Protein AF-A0A6P0X076-F1 (afdb_monomer_lite)

Structure (mmCIF, N/CA/C/O backbone):
data_AF-A0A6P0X076-F1
#
_entry.id   AF-A0A6P0X076-F1
#
loop_
_atom_site.group_PDB
_atom_site.id
_atom_site.type_symbol
_atom_site.label_atom_id
_atom_site.label_alt_id
_atom_site.label_comp_id
_atom_site.label_asym_id
_atom_site.label_entity_id
_atom_site.label_seq_id
_atom_site.pdbx_PDB_ins_code
_atom_site.Cartn_x
_atom_site.Cartn_y
_atom_site.Cartn_z
_atom_site.occupancy
_atom_site.B_iso_or_equiv
_atom_site.auth_seq_id
_atom_site.auth_comp_id
_atom_site.auth_asym_id
_atom_site.auth_atom_id
_atom_site.pdbx_PDB_model_num
ATOM 1 N N . MET A 1 1 ? -80.919 -18.214 113.458 1.00 46.34 1 MET A N 1
ATOM 2 C CA . MET A 1 1 ? -79.638 -17.480 113.554 1.00 46.34 1 MET A CA 1
ATOM 3 C C . MET A 1 1 ? -78.701 -17.933 112.426 1.00 46.34 1 MET A C 1
ATOM 5 O O . MET A 1 1 ? -77.597 -18.387 112.675 1.00 46.34 1 MET A O 1
ATOM 9 N N . THR A 1 2 ? -79.180 -17.900 111.176 1.00 52.03 2 THR A N 1
ATOM 10 C CA . THR A 1 2 ? -78.481 -18.479 110.005 1.00 52.03 2 THR A CA 1
ATOM 11 C C . THR A 1 2 ? -78.554 -17.592 108.755 1.00 52.03 2 THR A C 1
ATOM 13 O O . THR A 1 2 ? -77.806 -17.833 107.816 1.00 52.03 2 THR A O 1
ATOM 16 N N . SER A 1 3 ? -79.399 -16.551 108.728 1.00 52.75 3 SER A N 1
ATOM 17 C CA . SER A 1 3 ? -79.534 -15.654 107.569 1.00 52.75 3 SER A CA 1
ATOM 18 C C . SER A 1 3 ? -78.459 -14.564 107.501 1.00 52.75 3 SER A C 1
ATOM 20 O O . SER A 1 3 ? -78.044 -14.202 106.406 1.00 52.75 3 SER A O 1
ATOM 22 N N . GLU A 1 4 ? -77.968 -14.067 108.640 1.00 52.78 4 GLU A N 1
ATOM 23 C CA . GLU A 1 4 ? -76.976 -12.976 108.671 1.00 52.78 4 GLU A CA 1
ATOM 24 C C . GLU A 1 4 ? -75.586 -13.434 108.195 1.00 52.78 4 GLU A C 1
ATOM 26 O O . GLU A 1 4 ? -74.947 -12.748 107.404 1.00 52.78 4 GLU A O 1
ATOM 31 N N . LEU A 1 5 ? -75.175 -14.659 108.547 1.00 50.62 5 LEU A N 1
ATOM 32 C CA . LEU A 1 5 ? -73.899 -15.246 108.109 1.00 50.62 5 LEU A CA 1
ATOM 33 C C . LEU A 1 5 ? -73.833 -15.523 106.596 1.00 50.62 5 LEU A C 1
ATOM 35 O O . LEU A 1 5 ? -72.758 -15.445 106.007 1.00 50.62 5 LEU A O 1
ATOM 39 N N . LEU A 1 6 ? -74.965 -15.829 105.953 1.00 51.56 6 LEU A N 1
ATOM 40 C CA . LEU A 1 6 ? -75.037 -16.018 104.496 1.00 51.56 6 LEU A CA 1
ATOM 41 C C . LEU A 1 6 ? -75.034 -14.679 103.745 1.00 51.56 6 LEU A C 1
ATOM 43 O O . LEU A 1 6 ? -74.433 -14.582 102.674 1.00 51.56 6 LEU A O 1
ATOM 47 N N . SER A 1 7 ? -75.657 -13.647 104.322 1.00 57.66 7 SER A N 1
ATOM 48 C CA . SER A 1 7 ? -75.659 -12.290 103.769 1.00 57.66 7 SER A CA 1
ATOM 49 C C . SER A 1 7 ? -74.247 -11.696 103.743 1.00 57.66 7 SER A C 1
ATOM 51 O O . SER A 1 7 ? -73.810 -11.226 102.692 1.00 57.66 7 SER A O 1
ATOM 53 N N . ASP A 1 8 ? -73.485 -11.812 104.833 1.00 55.66 8 ASP A N 1
ATOM 54 C CA . ASP A 1 8 ? -72.121 -11.265 104.913 1.00 55.66 8 ASP A CA 1
ATOM 55 C C . ASP A 1 8 ? -71.114 -12.009 104.024 1.00 55.66 8 ASP A C 1
ATOM 57 O O . ASP A 1 8 ? -70.243 -11.389 103.405 1.00 55.66 8 ASP A O 1
ATOM 61 N N . LEU A 1 9 ? -71.263 -13.331 103.873 1.00 57.38 9 LEU A N 1
ATOM 62 C CA . LEU A 1 9 ? -70.433 -14.105 102.946 1.00 57.38 9 LEU A CA 1
ATOM 63 C C . LEU A 1 9 ? -70.729 -13.733 101.482 1.00 57.38 9 LEU A C 1
ATOM 65 O O . LEU A 1 9 ? -69.810 -13.639 100.662 1.00 57.38 9 LEU A O 1
ATOM 69 N N . SER A 1 10 ? -72.003 -13.487 101.155 1.00 60.38 10 SER A N 1
ATOM 70 C CA . SER A 1 10 ? -72.429 -13.077 99.812 1.00 60.38 10 SER A CA 1
ATOM 71 C C . SER A 1 10 ? -71.967 -11.660 99.457 1.00 60.38 10 SER A C 1
ATOM 73 O O . SER A 1 10 ? -71.537 -11.428 98.331 1.00 60.38 10 SER A O 1
ATOM 75 N N . LEU A 1 11 ? -71.958 -10.730 100.421 1.00 62.88 11 LEU A N 1
ATOM 76 C CA . LEU A 1 11 ? -71.509 -9.352 100.208 1.00 62.88 11 LEU A CA 1
ATOM 77 C C . LEU A 1 11 ? -69.981 -9.273 100.040 1.00 62.88 11 LEU A C 1
ATOM 79 O O . LEU A 1 11 ? -69.480 -8.559 99.170 1.00 62.88 11 LEU A O 1
ATOM 83 N N . SER A 1 12 ? -69.241 -10.058 100.830 1.00 68.44 12 SER A N 1
ATOM 84 C CA . SER A 1 12 ? -67.776 -10.149 100.764 1.00 68.44 12 SER A CA 1
ATOM 85 C C . SER A 1 12 ? -67.289 -10.780 99.453 1.00 68.44 12 SER A C 1
ATOM 87 O O . SER A 1 12 ? -66.373 -10.268 98.804 1.00 68.44 12 SER A O 1
ATOM 89 N N . THR A 1 13 ? -67.955 -11.844 98.993 1.00 73.00 13 THR A N 1
ATOM 90 C CA . THR A 1 13 ? -67.649 -12.468 97.695 1.00 73.00 13 THR A CA 1
ATOM 91 C C . THR A 1 13 ? -68.017 -11.566 96.517 1.00 73.00 13 THR A C 1
ATOM 93 O O . THR A 1 13 ? -67.237 -11.482 95.569 1.00 73.00 13 THR A O 1
ATOM 96 N N . LEU A 1 14 ? -69.127 -10.819 96.590 1.00 74.81 14 LEU A N 1
ATOM 97 C CA . LEU A 1 14 ? -69.477 -9.830 95.564 1.00 74.81 14 LEU A CA 1
ATOM 98 C C . LEU A 1 14 ? -68.431 -8.713 95.468 1.00 74.81 14 LEU A C 1
ATOM 100 O O . LEU A 1 14 ? -68.031 -8.340 94.366 1.00 74.81 14 LEU A O 1
ATOM 104 N N . GLY A 1 15 ? -67.961 -8.205 96.613 1.00 74.12 15 GLY A N 1
ATOM 105 C CA . GLY A 1 15 ? -66.922 -7.177 96.671 1.00 74.12 15 GLY A CA 1
ATOM 106 C C . GLY A 1 15 ? -65.603 -7.650 96.060 1.00 74.12 15 GLY A C 1
ATOM 107 O O . GLY A 1 15 ? -64.980 -6.926 95.285 1.00 74.12 15 GLY A O 1
ATOM 108 N N . LEU A 1 16 ? -65.209 -8.895 96.334 1.00 80.06 16 LEU A N 1
ATOM 109 C CA . LEU A 1 16 ? -63.978 -9.479 95.802 1.00 80.06 16 LEU A CA 1
ATOM 110 C C . LEU A 1 16 ? -64.066 -9.737 94.287 1.00 80.06 16 LEU A C 1
ATOM 112 O O . LEU A 1 16 ? -63.114 -9.449 93.562 1.00 80.06 16 LEU A O 1
ATOM 116 N N . VAL A 1 17 ? -65.224 -10.181 93.785 1.00 81.56 17 VAL A N 1
ATOM 117 C CA . VAL A 1 17 ? -65.484 -10.306 92.338 1.00 81.56 17 VAL A CA 1
ATOM 118 C C . VAL A 1 17 ? -65.435 -8.941 91.651 1.00 81.56 17 VAL A C 1
ATOM 120 O O . VAL A 1 17 ? -64.842 -8.826 90.581 1.00 81.56 17 VAL A O 1
ATOM 123 N N . LEU A 1 18 ? -65.984 -7.895 92.272 1.00 81.81 18 LEU A N 1
ATOM 124 C CA . LEU A 1 18 ? -65.930 -6.525 91.753 1.00 81.81 18 LEU A CA 1
ATOM 125 C C . LEU A 1 18 ? -64.496 -5.996 91.671 1.00 81.81 18 LEU A C 1
ATOM 127 O O . LEU A 1 18 ? -64.117 -5.417 90.656 1.00 81.81 18 LEU A O 1
ATOM 131 N N . ILE A 1 19 ? -63.677 -6.244 92.695 1.00 80.19 19 ILE A N 1
ATOM 132 C CA . ILE A 1 19 ? -62.261 -5.857 92.693 1.00 80.19 19 ILE A CA 1
ATOM 133 C C . ILE A 1 19 ? -61.508 -6.592 91.580 1.00 80.19 19 ILE A C 1
ATOM 135 O O . ILE A 1 19 ? -60.794 -5.954 90.807 1.00 80.19 19 ILE A O 1
ATOM 139 N N . ILE A 1 20 ? -61.707 -7.907 91.438 1.00 80.31 20 ILE A N 1
ATOM 140 C CA . ILE A 1 20 ? -61.096 -8.688 90.351 1.00 80.31 20 ILE A CA 1
ATOM 141 C C . ILE A 1 20 ? -61.552 -8.156 88.990 1.00 80.31 20 ILE A C 1
ATOM 143 O O . ILE A 1 20 ? -60.724 -7.987 88.099 1.00 80.31 20 ILE A O 1
ATOM 147 N N . PHE A 1 21 ? -62.836 -7.837 88.830 1.00 79.81 21 PHE A N 1
ATOM 148 C CA . PHE A 1 21 ? -63.383 -7.325 87.577 1.00 79.81 21 PHE A CA 1
ATOM 149 C C . PHE A 1 21 ? -62.806 -5.954 87.209 1.00 79.81 21 PHE A C 1
ATOM 151 O O . PHE A 1 21 ? -62.454 -5.725 86.052 1.00 79.81 21 PHE A O 1
ATOM 158 N N . VAL A 1 22 ? -62.646 -5.054 88.181 1.00 78.56 22 VAL A N 1
ATOM 159 C CA . VAL A 1 22 ? -62.039 -3.731 87.972 1.00 78.56 22 VAL A CA 1
ATOM 160 C C . VAL A 1 22 ? -60.555 -3.859 87.637 1.00 78.56 22 VAL A C 1
ATOM 162 O O . VAL A 1 22 ? -60.103 -3.254 86.667 1.00 78.56 22 VAL A O 1
ATOM 165 N N . VAL A 1 23 ? -59.803 -4.688 88.365 1.00 74.38 23 VAL A N 1
ATOM 166 C CA . VAL A 1 23 ? -58.381 -4.941 88.078 1.00 74.38 23 VAL A CA 1
ATOM 167 C C . VAL A 1 23 ? -58.214 -5.561 86.690 1.00 74.38 23 VAL A C 1
ATOM 169 O O . VAL A 1 23 ? -57.388 -5.096 85.907 1.00 74.38 23 VAL A O 1
ATOM 172 N N . TYR A 1 24 ? -59.044 -6.544 86.336 1.00 71.56 24 TYR A N 1
ATOM 173 C CA . TYR A 1 24 ? -59.028 -7.167 85.014 1.00 71.56 24 TYR A CA 1
ATOM 174 C C . TYR A 1 24 ? -59.385 -6.164 83.910 1.00 71.56 24 TYR A C 1
ATOM 176 O O . TYR A 1 24 ? -58.720 -6.126 82.879 1.00 71.56 24 TYR A O 1
ATOM 184 N N . SER A 1 25 ? -60.368 -5.290 84.145 1.00 67.75 25 SER A N 1
ATOM 185 C CA . SER A 1 25 ? -60.767 -4.238 83.202 1.00 67.75 25 SER A CA 1
ATOM 186 C C . SER A 1 25 ? -59.664 -3.199 83.000 1.00 67.75 25 SER A C 1
ATOM 188 O O . SER A 1 25 ? -59.398 -2.806 81.868 1.00 67.75 25 SER A O 1
ATOM 190 N N . ILE A 1 26 ? -58.972 -2.787 84.067 1.00 66.69 26 ILE A N 1
ATOM 191 C CA . ILE A 1 26 ? -57.844 -1.849 83.982 1.00 66.69 26 ILE A CA 1
ATOM 192 C C . ILE A 1 26 ? -56.675 -2.486 83.226 1.00 66.69 26 ILE A C 1
ATOM 194 O O . ILE A 1 26 ? -56.112 -1.845 82.341 1.00 66.69 26 ILE A O 1
ATOM 198 N N . ILE A 1 27 ? -56.330 -3.747 83.507 1.00 64.56 27 ILE A N 1
ATOM 199 C CA . ILE A 1 27 ? -55.251 -4.470 82.810 1.00 64.56 27 ILE A CA 1
ATOM 200 C C . ILE A 1 27 ? -55.597 -4.677 81.328 1.00 64.56 27 ILE A C 1
ATOM 202 O O . ILE A 1 27 ? -54.756 -4.477 80.455 1.00 64.56 27 ILE A O 1
ATOM 206 N N . PHE A 1 28 ? -56.845 -5.026 81.015 1.00 63.28 28 PHE A N 1
ATOM 207 C CA . PHE A 1 28 ? -57.278 -5.242 79.635 1.00 63.28 28 PHE A CA 1
ATOM 208 C C . PHE A 1 28 ? -57.333 -3.936 78.829 1.00 63.28 28 PHE A C 1
ATOM 210 O O . PHE A 1 28 ? -57.031 -3.940 77.640 1.00 63.28 28 PHE A O 1
ATOM 217 N N . ASN A 1 29 ? -57.663 -2.816 79.479 1.00 60.66 29 ASN A N 1
ATOM 218 C CA . ASN A 1 29 ? -57.737 -1.497 78.847 1.00 60.66 29 ASN A CA 1
ATOM 219 C C . ASN A 1 29 ? -56.373 -0.775 78.779 1.00 60.66 29 ASN A C 1
ATOM 221 O O . ASN A 1 29 ? -56.196 0.131 77.969 1.00 60.66 29 ASN A O 1
ATOM 225 N N . SER A 1 30 ? -55.405 -1.165 79.617 1.00 57.34 30 SER A N 1
ATOM 226 C CA . SER A 1 30 ? -54.026 -0.642 79.596 1.00 57.34 30 SER A CA 1
ATOM 227 C C . SER A 1 30 ? -53.077 -1.456 78.715 1.00 57.34 30 SER A C 1
ATOM 229 O O . SER A 1 30 ? -52.023 -0.952 78.324 1.00 57.34 30 SER A O 1
ATOM 231 N N . ASN A 1 31 ? -53.451 -2.683 78.342 1.00 57.06 31 ASN A N 1
ATOM 232 C CA . ASN A 1 31 ? -52.728 -3.444 77.335 1.00 57.06 31 ASN A CA 1
ATOM 233 C C . ASN A 1 31 ? -52.882 -2.772 75.970 1.00 57.06 31 ASN A C 1
ATOM 235 O O . ASN A 1 31 ? -53.992 -2.566 75.478 1.00 57.06 31 ASN A O 1
ATOM 239 N N . VAL A 1 32 ? -51.743 -2.446 75.355 1.00 58.41 32 VAL A N 1
ATOM 240 C CA . VAL A 1 32 ? -51.640 -1.977 73.969 1.00 58.41 32 VAL A CA 1
ATOM 241 C C . VAL A 1 32 ? -52.622 -2.782 73.114 1.00 58.41 32 VAL A C 1
ATOM 243 O O . VAL A 1 32 ? -52.552 -4.014 73.138 1.00 58.41 32 VAL A O 1
ATOM 246 N N . PRO A 1 33 ? -53.561 -2.140 72.392 1.00 63.94 33 PRO A N 1
ATOM 247 C CA . PRO A 1 33 ? -54.597 -2.872 71.685 1.00 63.94 33 PRO A CA 1
ATOM 248 C C . PRO A 1 33 ? -53.914 -3.844 70.729 1.00 63.94 33 PRO A C 1
ATOM 250 O O . PRO A 1 33 ? -53.172 -3.415 69.848 1.00 63.94 33 PRO A O 1
ATOM 253 N N . TYR A 1 34 ? -54.155 -5.146 70.904 1.00 62.44 34 TYR A N 1
ATOM 254 C CA . TYR A 1 34 ? -53.544 -6.218 70.106 1.00 62.44 34 TYR A CA 1
ATOM 255 C C . TYR A 1 34 ? -53.617 -5.948 68.592 1.00 62.44 34 TYR A C 1
ATOM 257 O O . TYR A 1 34 ? -52.717 -6.335 67.852 1.00 62.44 34 TYR A O 1
ATOM 265 N N . ARG A 1 35 ? -54.641 -5.209 68.138 1.00 65.00 35 ARG A N 1
ATOM 266 C CA . ARG A 1 35 ? -54.754 -4.691 66.765 1.00 65.00 35 ARG A CA 1
ATOM 267 C C . ARG A 1 35 ? -53.571 -3.826 66.325 1.00 65.00 35 ARG A C 1
ATOM 269 O O . ARG A 1 35 ? -53.036 -4.082 65.258 1.00 65.00 35 ARG A O 1
ATOM 276 N N . LYS A 1 36 ? -53.117 -2.867 67.139 1.00 71.94 36 LYS A N 1
ATOM 277 C CA . LYS A 1 36 ? -51.963 -2.013 66.802 1.00 71.94 36 LYS A CA 1
ATOM 278 C C . LYS A 1 36 ? -50.655 -2.800 66.750 1.00 71.94 36 LYS A C 1
ATOM 280 O O . LYS A 1 36 ? -49.795 -2.493 65.937 1.00 71.94 36 LYS A O 1
ATOM 285 N N . VAL A 1 37 ? -50.506 -3.823 67.596 1.00 73.50 37 VAL A N 1
ATOM 286 C CA . VAL A 1 37 ? -49.330 -4.712 67.571 1.00 73.50 37 VAL A CA 1
ATOM 287 C C . VAL A 1 37 ? -49.339 -5.587 66.314 1.00 73.50 37 VAL A C 1
ATOM 289 O O . VAL A 1 37 ? -48.301 -5.757 65.679 1.00 73.50 37 VAL A O 1
ATOM 292 N N . ALA A 1 38 ? -50.507 -6.105 65.925 1.00 74.12 38 ALA A N 1
ATOM 293 C CA . ALA A 1 38 ? -50.671 -6.869 64.691 1.00 74.12 38 ALA A CA 1
ATOM 294 C C . ALA A 1 38 ? -50.435 -6.008 63.436 1.00 74.12 38 ALA A C 1
ATOM 296 O O . ALA A 1 38 ? -49.737 -6.451 62.530 1.00 74.12 38 ALA A O 1
ATOM 297 N N . GLU A 1 39 ? -50.946 -4.772 63.405 1.00 77.44 39 GLU A N 1
ATOM 298 C CA . GLU A 1 39 ? -50.705 -3.808 62.320 1.00 77.44 39 GLU A CA 1
ATOM 299 C C . GLU A 1 39 ? -49.218 -3.448 62.191 1.00 77.44 39 GLU A C 1
ATOM 301 O O . GLU A 1 39 ? -48.680 -3.495 61.087 1.00 77.44 39 GLU A O 1
ATOM 306 N N . LEU A 1 40 ? -48.524 -3.181 63.308 1.00 78.00 40 LEU A N 1
ATOM 307 C CA . LEU A 1 40 ? -47.077 -2.933 63.290 1.00 78.00 40 LEU A CA 1
ATOM 308 C C . LEU A 1 40 ? -46.293 -4.139 62.763 1.00 78.00 40 LEU A C 1
ATOM 310 O O . LEU A 1 40 ? -45.326 -3.968 62.025 1.00 78.00 40 LEU A O 1
ATOM 314 N N . LYS A 1 41 ? -46.688 -5.359 63.142 1.00 79.69 41 LYS A N 1
ATOM 315 C CA . LYS A 1 41 ? -46.024 -6.578 62.672 1.00 79.69 41 LYS A CA 1
ATOM 316 C C . LYS A 1 41 ? -46.180 -6.749 61.157 1.00 79.69 41 LYS A C 1
ATOM 318 O O . LYS A 1 41 ? -45.204 -7.053 60.477 1.00 79.69 41 LYS A O 1
ATOM 323 N N . ASP A 1 42 ? -47.375 -6.488 60.634 1.00 82.50 42 ASP A N 1
ATOM 324 C CA . ASP A 1 42 ? -47.677 -6.564 59.200 1.00 82.50 42 ASP A CA 1
ATOM 325 C C . ASP A 1 42 ? -46.931 -5.475 58.398 1.00 82.50 42 ASP A C 1
ATOM 327 O O . ASP A 1 42 ? -46.477 -5.704 57.273 1.00 82.50 42 ASP A O 1
ATOM 331 N N . GLU A 1 43 ? -46.743 -4.284 58.980 1.00 83.62 43 GLU A N 1
ATOM 332 C CA . GLU A 1 43 ? -45.896 -3.232 58.404 1.00 83.62 43 GLU A CA 1
ATOM 333 C C . GLU A 1 43 ? -44.413 -3.606 58.392 1.00 83.62 43 GLU A C 1
ATOM 335 O O . GLU A 1 43 ? -43.755 -3.393 57.371 1.00 83.62 43 GLU A O 1
ATOM 340 N N . ILE A 1 44 ? -43.891 -4.194 59.474 1.00 85.31 44 ILE A N 1
ATOM 341 C CA . ILE A 1 44 ? -42.499 -4.660 59.552 1.00 85.31 44 ILE A CA 1
ATOM 342 C C .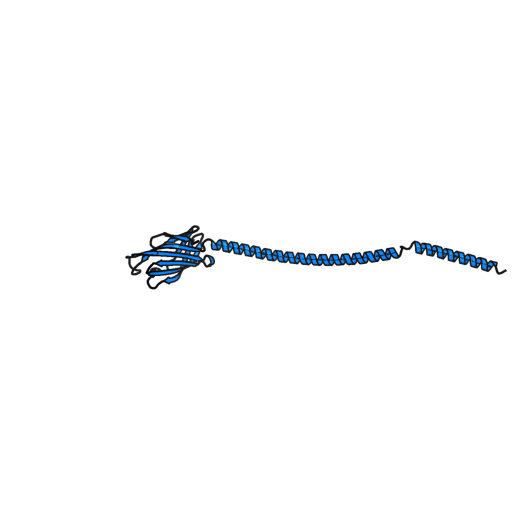 ILE A 1 44 ? -42.243 -5.739 58.496 1.00 85.31 44 ILE A C 1
ATOM 344 O O . ILE A 1 44 ? -41.298 -5.601 57.721 1.00 85.31 44 ILE A O 1
ATOM 348 N N . GLU A 1 45 ? -43.113 -6.745 58.375 1.00 86.06 45 GLU A N 1
ATOM 349 C CA . GLU A 1 45 ? -42.970 -7.805 57.365 1.00 86.06 45 GLU A CA 1
ATOM 350 C C . GLU A 1 45 ? -43.017 -7.240 55.930 1.00 86.06 45 GLU A C 1
ATOM 352 O O . GLU A 1 45 ? -42.200 -7.602 55.074 1.00 86.06 45 GLU A O 1
ATOM 357 N N . LYS A 1 46 ? -43.905 -6.272 55.652 1.00 88.31 46 LYS A N 1
ATOM 358 C CA . LYS A 1 46 ? -43.934 -5.566 54.355 1.00 88.31 46 LYS A CA 1
ATOM 359 C C . LYS A 1 46 ? -42.665 -4.755 54.107 1.00 88.31 46 LYS A C 1
ATOM 361 O O . LYS A 1 46 ? -42.200 -4.684 52.964 1.00 88.31 46 LYS A O 1
ATOM 366 N N . PHE A 1 47 ? -42.121 -4.115 55.138 1.00 86.88 47 PHE A N 1
ATOM 367 C CA . PHE A 1 47 ? -40.909 -3.312 55.030 1.00 86.88 47 PHE A CA 1
ATOM 368 C C . PHE A 1 47 ? -39.679 -4.193 54.800 1.00 86.88 47 PHE A C 1
ATOM 370 O O . PHE A 1 47 ? -38.873 -3.894 53.917 1.00 86.88 47 PHE A O 1
ATOM 377 N N . GLU A 1 48 ? -39.569 -5.322 55.497 1.00 87.31 48 GLU A N 1
ATOM 378 C CA . GLU A 1 48 ? -38.523 -6.326 55.288 1.00 87.31 48 GLU A CA 1
ATOM 379 C C . GLU A 1 48 ? -38.571 -6.895 53.867 1.00 87.31 48 GLU A C 1
ATOM 381 O O . GLU A 1 48 ? -37.551 -6.919 53.171 1.00 87.31 48 GLU A O 1
ATOM 386 N N . PHE A 1 49 ? -39.763 -7.253 53.376 1.00 89.12 49 PHE A N 1
ATOM 387 C CA . PHE A 1 49 ? -39.935 -7.742 52.007 1.00 89.12 49 PHE A CA 1
ATOM 388 C C . PHE A 1 49 ? -39.528 -6.697 50.959 1.00 89.12 49 PHE A C 1
ATOM 390 O O . PHE A 1 49 ? -38.838 -7.015 49.985 1.00 89.12 49 PHE A O 1
ATOM 397 N N . LYS A 1 50 ? -39.909 -5.427 51.156 1.00 89.56 50 LYS A N 1
ATOM 398 C CA . LYS A 1 50 ? -39.478 -4.321 50.286 1.00 89.56 50 LYS A CA 1
ATOM 399 C C . LYS A 1 50 ? -37.967 -4.122 50.335 1.00 89.56 50 LYS A C 1
ATOM 401 O O . LYS A 1 50 ? -37.352 -3.973 49.283 1.00 89.56 50 LYS A O 1
ATOM 406 N N . THR A 1 51 ? -37.368 -4.156 51.522 1.00 87.50 51 THR A N 1
ATOM 407 C CA . THR A 1 51 ? -35.925 -3.949 51.714 1.00 87.50 51 THR A CA 1
ATOM 408 C C . THR A 1 51 ? -35.118 -5.043 51.022 1.00 87.50 51 THR A C 1
ATOM 410 O O . THR A 1 51 ? -34.173 -4.738 50.295 1.00 87.50 51 THR A O 1
ATOM 413 N N . LYS A 1 52 ? -35.553 -6.302 51.142 1.00 90.50 52 LYS A N 1
ATOM 414 C CA . LYS A 1 52 ? -34.951 -7.435 50.431 1.00 90.50 52 LYS A CA 1
ATOM 415 C C . LYS A 1 52 ? -35.069 -7.288 48.911 1.00 90.50 52 LYS A C 1
ATOM 417 O O . LYS A 1 52 ? -34.076 -7.408 48.202 1.00 90.50 52 LYS A O 1
ATOM 422 N N . ASN A 1 53 ? -36.250 -6.919 48.408 1.00 91.50 53 ASN A N 1
ATOM 423 C CA . ASN A 1 53 ? -36.447 -6.646 46.980 1.00 91.50 53 ASN A CA 1
ATOM 424 C C . ASN A 1 53 ? -35.572 -5.494 46.461 1.00 91.50 53 ASN A C 1
ATOM 426 O O . ASN A 1 53 ? -35.091 -5.541 45.326 1.00 91.50 53 ASN A O 1
ATOM 430 N N . PHE A 1 54 ? -35.373 -4.443 47.260 1.00 89.25 54 PHE A N 1
ATOM 431 C CA . PHE A 1 54 ? -34.480 -3.346 46.897 1.00 89.25 54 PHE A CA 1
ATOM 432 C C . PHE A 1 54 ? -33.015 -3.779 46.900 1.00 89.25 54 PHE A C 1
ATOM 434 O O . PHE A 1 54 ? -32.302 -3.425 45.963 1.00 89.25 54 PHE A O 1
ATOM 441 N N . GLN A 1 55 ? -32.577 -4.586 47.870 1.00 90.69 55 GLN A N 1
ATOM 442 C CA . GLN A 1 55 ? -31.232 -5.170 47.867 1.00 90.69 55 GLN A CA 1
ATOM 443 C C . GLN A 1 55 ? -30.987 -6.027 46.621 1.00 90.69 55 GLN A C 1
ATOM 445 O O . GLN A 1 55 ? -29.977 -5.829 45.947 1.00 90.69 55 GLN A O 1
ATOM 450 N N . ASP A 1 56 ? -31.932 -6.892 46.248 1.00 90.56 56 ASP A N 1
ATOM 451 C CA . ASP A 1 56 ? -31.812 -7.727 45.047 1.00 90.56 56 ASP A CA 1
ATOM 452 C C . ASP A 1 56 ? -31.744 -6.884 43.764 1.00 90.56 56 ASP A C 1
ATOM 454 O O . ASP A 1 56 ? -30.963 -7.175 42.852 1.00 90.56 56 ASP A O 1
ATOM 458 N N . LYS A 1 57 ? -32.533 -5.803 43.681 1.00 91.12 57 LYS A N 1
ATOM 459 C CA . LYS A 1 57 ? -32.474 -4.860 42.553 1.00 91.12 57 LYS A CA 1
ATOM 460 C C . LYS A 1 57 ? -31.147 -4.113 42.496 1.00 91.12 57 LYS A C 1
ATOM 462 O O . LYS A 1 57 ? -30.592 -3.985 41.408 1.00 91.12 57 LYS A O 1
ATOM 467 N N . ILE A 1 58 ? -30.637 -3.641 43.634 1.00 90.81 58 ILE A N 1
ATOM 468 C CA . ILE A 1 58 ? -29.331 -2.975 43.710 1.00 90.81 58 ILE A CA 1
ATOM 469 C C . ILE A 1 58 ? -28.242 -3.940 43.251 1.00 90.81 58 ILE A C 1
ATOM 471 O O . ILE A 1 58 ? -27.458 -3.583 42.380 1.00 90.81 58 ILE A O 1
ATOM 475 N N . PHE A 1 59 ? -28.241 -5.178 43.745 1.00 92.06 59 PHE A N 1
ATOM 476 C CA . PHE A 1 59 ? -27.255 -6.182 43.354 1.00 92.06 59 PHE A CA 1
ATOM 477 C C . PHE A 1 59 ? -27.275 -6.454 41.841 1.00 92.06 59 PHE A C 1
ATOM 479 O O . PHE A 1 59 ? -26.228 -6.432 41.191 1.00 92.06 59 PHE A O 1
ATOM 486 N N . LYS A 1 60 ? -28.468 -6.621 41.251 1.00 92.75 60 LYS A N 1
ATOM 487 C CA . LYS A 1 60 ? -28.626 -6.788 39.796 1.00 92.75 60 LYS A CA 1
ATOM 488 C C . LYS A 1 60 ? -28.127 -5.576 39.009 1.00 92.75 60 LYS A C 1
ATOM 490 O O . LYS A 1 60 ? -27.392 -5.751 38.039 1.00 92.75 60 LYS A O 1
ATOM 495 N N . LEU A 1 61 ? -28.490 -4.362 39.425 1.00 90.62 61 LEU A N 1
ATOM 496 C CA . LEU A 1 61 ? -28.059 -3.125 38.765 1.00 90.62 61 LEU A CA 1
ATOM 497 C C . LEU A 1 61 ? -26.545 -2.918 38.872 1.00 90.62 61 LEU A C 1
ATOM 499 O O . LEU A 1 61 ? -25.919 -2.492 37.904 1.00 90.62 61 LEU A O 1
ATOM 503 N N . THR A 1 62 ? -25.935 -3.252 40.009 1.00 91.19 62 THR A N 1
ATOM 504 C CA . THR A 1 62 ? -24.479 -3.202 40.185 1.00 91.19 62 THR A CA 1
ATOM 505 C C . THR A 1 62 ? -23.778 -4.191 39.257 1.00 91.19 62 THR A C 1
ATOM 507 O O . THR A 1 62 ? -22.802 -3.813 38.610 1.00 91.19 62 THR A O 1
ATOM 510 N N . GLY A 1 63 ? -24.306 -5.413 39.122 1.00 91.75 63 GLY A N 1
ATOM 511 C CA . GLY A 1 63 ? -23.796 -6.400 38.167 1.00 91.75 63 GLY A CA 1
ATOM 512 C C . GLY A 1 63 ? -23.885 -5.913 36.717 1.00 91.75 63 GLY A C 1
ATOM 513 O O . GLY A 1 63 ? -22.892 -5.946 35.991 1.00 91.75 63 GLY A O 1
ATOM 514 N N . GLN A 1 64 ? -25.036 -5.364 36.316 1.00 92.56 64 GLN A N 1
ATOM 515 C CA . GLN A 1 64 ? -25.222 -4.783 34.980 1.00 92.56 64 GLN A CA 1
ATOM 516 C C . GLN A 1 64 ? -24.278 -3.603 34.718 1.00 92.56 64 GLN A C 1
ATOM 518 O O . GLN A 1 64 ? -23.698 -3.510 33.640 1.00 92.56 64 GLN A O 1
ATOM 523 N N . ASN A 1 65 ? -24.067 -2.726 35.703 1.00 92.12 65 ASN A N 1
ATOM 524 C CA . ASN A 1 65 ? -23.134 -1.605 35.574 1.00 92.12 65 ASN A CA 1
ATOM 525 C C . ASN A 1 65 ? -21.684 -2.069 35.406 1.00 92.12 65 ASN A C 1
ATOM 527 O O . ASN A 1 65 ? -20.941 -1.490 34.614 1.00 92.12 65 ASN A O 1
ATOM 531 N N . GLN A 1 66 ? -21.267 -3.106 36.136 1.00 92.25 66 GLN A N 1
ATOM 532 C CA . GLN A 1 66 ? -19.930 -3.679 35.976 1.00 92.25 66 GLN A CA 1
ATOM 533 C C . GLN A 1 66 ? -19.754 -4.313 34.595 1.00 92.25 66 GLN A C 1
ATOM 535 O O . GLN A 1 66 ? -18.728 -4.086 33.952 1.00 92.25 66 GLN A O 1
ATOM 540 N N . GLN A 1 67 ? -20.766 -5.037 34.112 1.00 93.38 67 GLN A N 1
ATOM 541 C CA . GLN A 1 67 ? -20.745 -5.636 32.782 1.00 93.38 67 GLN A CA 1
ATOM 542 C C . GLN A 1 67 ? -20.668 -4.567 31.683 1.00 93.38 67 GLN A C 1
ATOM 544 O O . GLN A 1 67 ? -19.761 -4.611 30.854 1.00 93.38 67 GLN A O 1
ATOM 549 N N . LEU A 1 68 ? -21.530 -3.547 31.734 1.00 92.62 68 LEU A N 1
ATOM 550 C CA . LEU A 1 68 ? -21.514 -2.428 30.785 1.00 92.62 68 LEU A CA 1
ATOM 551 C C . LEU A 1 68 ? -20.190 -1.660 30.813 1.00 92.62 68 LEU A C 1
ATOM 553 O O . LEU A 1 68 ? -19.700 -1.230 29.770 1.00 92.62 68 LEU A O 1
ATOM 557 N N . LYS A 1 69 ? -19.581 -1.493 31.992 1.00 93.62 69 LYS A N 1
ATOM 558 C CA . LYS A 1 69 ? -18.260 -0.868 32.114 1.00 93.62 69 LYS A CA 1
ATOM 559 C C . LYS A 1 69 ? -17.183 -1.702 31.415 1.00 93.62 69 LYS A C 1
ATOM 561 O O . LYS A 1 69 ? -16.391 -1.142 30.665 1.00 93.62 69 LYS A O 1
ATOM 566 N N . SER A 1 70 ? -17.196 -3.022 31.602 1.00 93.06 70 SER A N 1
ATOM 567 C CA . SER A 1 70 ? -16.272 -3.933 30.918 1.00 93.06 70 SER A CA 1
ATOM 568 C C . SER A 1 70 ? -16.456 -3.905 29.397 1.00 93.06 70 SER A C 1
ATOM 570 O O . SER A 1 70 ? -15.477 -3.785 28.661 1.00 93.06 70 SER A O 1
ATOM 572 N N . GLU A 1 71 ? -17.700 -3.957 28.915 1.00 93.75 71 GLU A N 1
ATOM 573 C CA . GLU A 1 71 ? -18.019 -3.876 27.484 1.00 93.75 71 GLU A CA 1
ATOM 574 C C . GLU A 1 71 ? -17.577 -2.536 26.883 1.00 93.75 71 GLU A C 1
ATOM 576 O O . GLU A 1 71 ? -16.966 -2.499 25.813 1.00 93.75 71 GLU A O 1
ATOM 581 N N . LYS A 1 72 ? -17.812 -1.427 27.596 1.00 93.19 72 LYS A N 1
ATOM 582 C CA . LYS A 1 72 ? -17.347 -0.096 27.193 1.00 93.19 72 LYS A CA 1
ATOM 583 C C . LYS A 1 72 ? -15.825 -0.043 27.085 1.00 93.19 72 LYS A C 1
ATOM 585 O O . LYS A 1 72 ? -15.310 0.503 26.107 1.00 93.19 72 LYS A O 1
ATOM 590 N N . ASP A 1 73 ? -15.101 -0.594 28.054 1.00 92.88 73 ASP A N 1
ATOM 591 C CA . ASP A 1 73 ? -13.637 -0.596 28.046 1.00 92.88 73 ASP A CA 1
ATOM 592 C C . ASP A 1 73 ? -13.084 -1.446 26.888 1.00 92.88 73 ASP A C 1
ATOM 594 O O . ASP A 1 73 ? -12.131 -1.042 26.214 1.00 92.88 73 ASP A O 1
ATOM 598 N N . GLU A 1 74 ? -13.703 -2.592 26.593 1.00 94.19 74 GLU A N 1
ATOM 599 C CA . GLU A 1 74 ? -13.335 -3.434 25.450 1.00 94.19 74 GLU A CA 1
ATOM 600 C C . GLU A 1 74 ? -13.607 -2.737 24.108 1.00 94.19 74 GLU A C 1
ATOM 602 O O . GLU A 1 74 ? -12.732 -2.695 23.236 1.00 94.19 74 GLU A O 1
ATOM 607 N N . LEU A 1 75 ? -14.790 -2.138 23.947 1.00 92.50 75 LEU A N 1
ATOM 608 C CA . LEU A 1 75 ? -15.149 -1.373 22.752 1.00 92.50 75 LEU A CA 1
ATOM 609 C C . LEU A 1 75 ? -14.219 -0.175 22.550 1.00 92.50 75 LEU A C 1
ATOM 611 O O . LEU A 1 75 ? -13.772 0.070 21.431 1.00 92.50 75 LEU A O 1
ATOM 615 N N . THR A 1 76 ? -13.855 0.524 23.626 1.00 92.81 76 THR A N 1
ATOM 616 C CA . THR A 1 76 ? -12.916 1.654 23.570 1.00 92.81 76 THR A CA 1
ATOM 617 C C . THR A 1 76 ? -11.536 1.198 23.090 1.00 92.81 76 THR A C 1
ATOM 619 O O . THR A 1 76 ? -10.948 1.827 22.209 1.00 92.81 76 THR A O 1
ATOM 622 N N . LYS A 1 77 ? -11.031 0.057 23.582 1.00 93.81 77 LYS A N 1
ATOM 623 C CA . LYS A 1 77 ? -9.772 -0.535 23.093 1.00 93.81 77 LYS A CA 1
ATOM 624 C C . LYS A 1 77 ? -9.847 -0.902 21.608 1.00 93.81 77 LYS A C 1
ATOM 626 O O . LYS A 1 77 ? -8.910 -0.608 20.862 1.00 93.81 77 LYS A O 1
ATOM 631 N N . LYS A 1 78 ? -10.950 -1.516 21.163 1.00 92.75 78 LYS A N 1
ATOM 632 C CA . LYS A 1 78 ? -11.174 -1.855 19.745 1.00 92.75 78 LYS A CA 1
ATOM 633 C C . LYS A 1 78 ? -11.215 -0.607 18.863 1.00 92.75 78 LYS A C 1
ATOM 635 O O . LYS A 1 78 ? -10.601 -0.609 17.794 1.00 92.75 78 LYS A O 1
ATOM 640 N N . LEU A 1 79 ? -11.879 0.456 19.315 1.00 92.81 79 LEU A N 1
ATOM 641 C CA . LEU A 1 79 ? -11.962 1.729 18.600 1.00 92.81 79 LEU A CA 1
ATOM 642 C C . LEU A 1 79 ? -10.576 2.361 18.432 1.00 92.81 79 LEU A C 1
ATOM 644 O O . LEU A 1 79 ? -10.174 2.638 17.306 1.00 92.81 79 LEU A O 1
ATOM 648 N N . ILE A 1 80 ? -9.804 2.482 19.517 1.00 92.19 80 ILE A N 1
ATOM 649 C CA . ILE A 1 80 ? -8.440 3.035 19.481 1.00 92.19 80 ILE A CA 1
ATOM 650 C C . ILE A 1 80 ? -7.551 2.243 18.513 1.00 92.19 80 ILE A C 1
ATOM 652 O O . ILE A 1 80 ? -6.841 2.831 17.697 1.00 92.19 80 ILE A O 1
ATOM 656 N N . ASN A 1 81 ? -7.603 0.909 18.562 1.00 92.69 81 ASN A N 1
ATOM 657 C CA . ASN A 1 81 ? -6.827 0.061 17.656 1.00 92.69 81 ASN A CA 1
ATOM 658 C C . ASN A 1 81 ? -7.246 0.272 16.187 1.00 92.69 81 ASN A C 1
ATOM 660 O O . ASN A 1 81 ? -6.406 0.429 15.300 1.00 92.69 81 ASN A O 1
ATOM 664 N N . THR A 1 82 ? -8.551 0.363 15.933 1.00 89.50 82 THR A N 1
ATOM 665 C CA . THR A 1 82 ? -9.094 0.612 14.591 1.00 89.50 82 THR A CA 1
ATOM 666 C C . THR A 1 82 ? -8.673 1.982 14.062 1.00 89.50 82 THR A C 1
ATOM 668 O O . THR A 1 82 ? -8.196 2.080 12.932 1.00 89.50 82 THR A O 1
ATOM 671 N N . GLU A 1 83 ? -8.758 3.034 14.875 1.00 85.06 83 GLU A N 1
ATOM 672 C CA . GLU A 1 83 ? -8.301 4.375 14.502 1.00 85.06 83 GLU A CA 1
ATOM 673 C C . GLU A 1 83 ? -6.801 4.408 14.201 1.00 85.06 83 GLU A C 1
ATOM 675 O O . GLU A 1 83 ? -6.383 4.998 13.204 1.00 85.06 83 GLU A O 1
ATOM 680 N N . GLN A 1 84 ? -5.978 3.741 15.014 1.00 81.75 84 GLN A N 1
ATOM 681 C CA . GLN A 1 84 ? -4.544 3.616 14.753 1.00 81.75 84 GLN A CA 1
ATOM 682 C C . GLN A 1 84 ? -4.275 2.881 13.438 1.00 81.75 84 GLN A C 1
ATOM 684 O O . GLN A 1 84 ? -3.419 3.307 12.660 1.00 81.75 84 GLN A O 1
ATOM 689 N N . ARG A 1 85 ? -5.020 1.810 13.152 1.00 79.81 85 ARG A N 1
ATOM 690 C CA . ARG A 1 85 ? -4.914 1.073 11.890 1.00 79.81 85 ARG A CA 1
ATOM 691 C C . ARG A 1 85 ? -5.306 1.947 10.698 1.00 79.81 85 ARG A C 1
ATOM 693 O O . ARG A 1 85 ? -4.565 1.975 9.722 1.00 79.81 85 ARG A O 1
ATOM 700 N N . ILE A 1 86 ? -6.389 2.718 10.797 1.00 77.44 86 ILE A N 1
ATOM 701 C CA . ILE A 1 86 ? -6.805 3.676 9.760 1.00 77.44 86 ILE A CA 1
ATOM 702 C C . ILE A 1 86 ? -5.741 4.757 9.554 1.00 77.44 86 ILE A C 1
ATOM 704 O O . ILE A 1 86 ? -5.402 5.061 8.414 1.00 77.44 86 ILE A O 1
ATOM 708 N N . ARG A 1 87 ? -5.175 5.323 10.629 1.00 72.00 87 ARG A N 1
ATOM 709 C CA . ARG A 1 87 ? -4.090 6.315 10.530 1.00 72.00 87 ARG A CA 1
ATOM 710 C C . ARG A 1 87 ? -2.871 5.736 9.814 1.00 72.00 87 ARG A C 1
ATOM 712 O O . ARG A 1 87 ? -2.340 6.391 8.923 1.00 72.00 87 ARG A O 1
ATOM 719 N N . ARG A 1 88 ? -2.481 4.497 10.136 1.00 69.38 88 ARG A N 1
ATOM 720 C CA . ARG A 1 88 ? -1.398 3.787 9.437 1.00 69.38 88 ARG A CA 1
ATOM 721 C C . ARG A 1 88 ? -1.725 3.575 7.959 1.00 69.38 88 ARG A C 1
ATOM 723 O O . ARG A 1 88 ? -0.880 3.862 7.127 1.00 69.38 88 ARG A O 1
ATOM 730 N N . ILE A 1 89 ? -2.940 3.138 7.623 1.00 69.69 89 ILE A N 1
ATOM 731 C CA . ILE A 1 89 ? -3.373 2.945 6.227 1.00 69.69 89 ILE A CA 1
ATOM 732 C C . ILE A 1 89 ? -3.346 4.271 5.455 1.00 69.69 89 ILE A C 1
ATOM 734 O O . ILE A 1 89 ? -2.763 4.333 4.379 1.00 69.69 89 ILE A O 1
ATOM 738 N N . LYS A 1 90 ? -3.893 5.356 6.019 1.00 65.38 90 LYS A N 1
ATOM 739 C CA . LYS A 1 90 ? -3.871 6.687 5.388 1.00 65.38 90 LYS A CA 1
ATOM 740 C C . LYS A 1 90 ? -2.451 7.216 5.176 1.00 65.38 90 LYS A C 1
ATOM 742 O O . LYS A 1 90 ? -2.173 7.828 4.153 1.00 65.38 90 LYS A O 1
ATOM 747 N N . GLN A 1 91 ? -1.545 6.978 6.124 1.00 62.31 91 GLN A N 1
ATOM 748 C CA . GLN A 1 91 ? -0.131 7.332 5.961 1.00 62.31 91 GLN A CA 1
ATOM 749 C C . GLN A 1 91 ? 0.552 6.483 4.878 1.00 62.31 91 GLN A C 1
ATOM 751 O O . GLN A 1 91 ? 1.376 7.004 4.129 1.00 62.31 91 GLN A O 1
ATOM 756 N N . LYS A 1 92 ? 0.179 5.203 4.758 1.00 65.94 92 LYS A N 1
ATOM 757 C CA . LYS A 1 92 ? 0.687 4.284 3.732 1.00 65.94 92 LYS A CA 1
ATOM 758 C C . LYS A 1 92 ? 0.075 4.481 2.343 1.00 65.94 92 LYS A C 1
ATOM 760 O O . LYS A 1 92 ? 0.632 3.983 1.382 1.00 65.94 92 LYS A O 1
ATOM 765 N N . SER A 1 93 ? -1.033 5.200 2.185 1.00 74.38 93 SER A N 1
ATOM 766 C CA . SER A 1 93 ? -1.669 5.364 0.869 1.00 74.38 93 SER A CA 1
ATOM 767 C C . SER A 1 93 ? -1.269 6.644 0.135 1.00 74.38 93 SER A C 1
ATOM 769 O O . SER A 1 93 ? -1.753 6.870 -0.970 1.00 74.38 93 SER A O 1
ATOM 771 N N . ARG A 1 94 ? -0.424 7.503 0.725 1.00 83.06 94 ARG A N 1
ATOM 772 C CA . ARG A 1 94 ? -0.149 8.853 0.198 1.00 83.06 94 ARG A CA 1
ATOM 773 C C . ARG A 1 94 ? 0.339 8.842 -1.253 1.00 83.06 94 ARG A C 1
ATOM 775 O O . ARG A 1 94 ? -0.127 9.650 -2.048 1.00 83.06 94 ARG A O 1
ATOM 782 N N . TYR A 1 95 ? 1.247 7.928 -1.583 1.00 88.75 95 TYR A N 1
ATOM 783 C CA . TYR A 1 95 ? 1.843 7.827 -2.920 1.00 88.75 95 TYR A CA 1
ATOM 784 C C . TYR A 1 95 ? 1.334 6.622 -3.711 1.00 88.75 95 TYR A C 1
ATOM 786 O O . TYR A 1 95 ? 1.669 6.460 -4.880 1.00 88.75 95 TYR A O 1
ATOM 794 N N . THR A 1 96 ? 0.519 5.770 -3.085 1.00 91.12 96 THR A N 1
ATOM 795 C CA . THR A 1 96 ? -0.094 4.634 -3.776 1.00 91.12 96 THR A CA 1
ATOM 796 C C . THR A 1 96 ? -0.991 5.152 -4.900 1.00 91.12 96 THR A C 1
ATOM 798 O O . THR A 1 96 ? -1.788 6.082 -4.709 1.00 91.12 96 THR A O 1
ATOM 801 N N . GLY A 1 97 ? -0.852 4.561 -6.084 1.00 92.38 97 GLY A N 1
ATOM 802 C CA . GLY A 1 97 ? -1.611 4.973 -7.255 1.00 92.38 97 GLY A CA 1
ATOM 803 C C . GLY A 1 97 ? -1.038 4.481 -8.573 1.00 92.38 97 GLY A C 1
ATOM 804 O O . GLY A 1 97 ? 0.023 3.857 -8.624 1.00 92.38 97 GLY A O 1
ATOM 805 N N . TYR A 1 98 ? -1.777 4.794 -9.632 1.00 95.81 98 TYR A N 1
ATOM 806 C CA . TYR A 1 98 ? -1.387 4.586 -11.016 1.00 95.81 98 TYR A CA 1
ATOM 807 C C . TYR A 1 98 ? -0.989 5.930 -11.622 1.00 95.81 98 TYR A C 1
ATOM 809 O O . TYR A 1 98 ? -1.728 6.905 -11.509 1.00 95.81 98 TYR A O 1
ATOM 817 N N . TYR A 1 99 ? 0.184 5.988 -12.235 1.00 97.19 99 TYR A N 1
ATOM 818 C CA . TYR A 1 99 ? 0.747 7.175 -12.859 1.00 97.19 99 TYR A CA 1
ATOM 819 C C . TYR A 1 99 ? 1.005 6.868 -14.327 1.00 97.19 99 TYR A C 1
ATOM 821 O O . TYR A 1 99 ? 1.504 5.793 -14.642 1.00 97.19 99 TYR A O 1
ATOM 829 N N . THR A 1 100 ? 0.685 7.788 -15.227 1.00 97.25 100 THR A N 1
ATOM 830 C CA . THR A 1 100 ? 0.795 7.578 -16.674 1.00 97.25 100 THR A CA 1
ATOM 831 C C . THR A 1 100 ? 1.322 8.822 -17.384 1.00 97.25 100 THR A C 1
ATOM 833 O O . THR A 1 100 ? 1.260 9.940 -16.859 1.00 97.25 100 THR A O 1
ATOM 836 N N . GLY A 1 101 ? 1.875 8.627 -18.576 1.00 95.81 101 GLY A N 1
ATOM 837 C CA . GLY A 1 101 ? 2.389 9.688 -19.428 1.00 95.81 101 GLY A CA 1
ATOM 838 C C . GLY A 1 101 ? 2.890 9.170 -20.772 1.00 95.81 101 GLY A C 1
ATOM 839 O O . GLY A 1 101 ? 2.867 7.972 -21.061 1.00 95.81 101 GLY A O 1
ATOM 840 N N . SER A 1 102 ? 3.356 1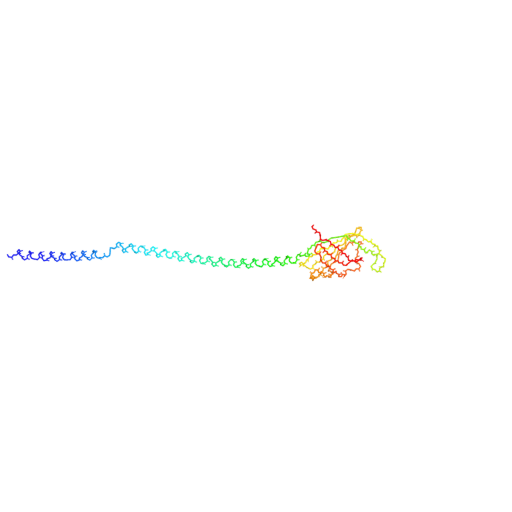0.093 -21.604 1.00 94.44 102 SER A N 1
ATOM 841 C CA . SER A 1 102 ? 3.987 9.762 -22.882 1.00 94.44 102 SER A CA 1
ATOM 842 C C . SER A 1 102 ? 5.397 9.231 -22.657 1.00 94.44 102 SER A C 1
ATOM 844 O O . SER A 1 102 ? 6.107 9.722 -21.781 1.00 94.44 102 SER A O 1
ATOM 846 N N . TYR A 1 103 ? 5.810 8.255 -23.458 1.00 93.19 103 TYR A N 1
ATOM 847 C CA . TYR A 1 103 ? 7.164 7.710 -23.467 1.00 93.19 103 TYR A CA 1
ATOM 848 C C . TYR A 1 103 ? 7.918 8.164 -24.714 1.00 93.19 103 TYR A C 1
ATOM 850 O O . TYR A 1 103 ? 7.363 8.172 -25.816 1.00 93.19 103 TYR A O 1
ATOM 858 N N . GLN A 1 104 ? 9.196 8.483 -24.533 1.00 91.81 104 GLN A N 1
ATOM 859 C CA . GLN A 1 104 ? 10.165 8.637 -25.606 1.00 91.81 104 GLN A CA 1
ATOM 860 C C . GLN A 1 104 ? 11.459 7.948 -25.177 1.00 91.81 104 GLN A C 1
ATOM 862 O O . GLN A 1 104 ? 11.986 8.241 -24.104 1.00 91.81 104 GLN A O 1
ATOM 867 N N . GLY A 1 105 ? 11.962 7.041 -26.007 1.00 89.75 105 GLY A N 1
ATOM 868 C CA . GLY A 1 105 ? 13.095 6.194 -25.651 1.00 89.75 105 GLY A CA 1
ATOM 869 C C . GLY A 1 105 ? 13.969 5.810 -26.827 1.00 89.75 105 GLY A C 1
ATOM 870 O O . GLY A 1 105 ? 13.696 6.169 -27.979 1.00 89.75 105 GLY A O 1
ATOM 871 N N . LYS A 1 106 ? 15.055 5.110 -26.516 1.00 90.56 106 LYS A N 1
ATOM 872 C CA . LYS A 1 106 ? 16.044 4.664 -27.497 1.00 90.56 106 LYS A CA 1
ATOM 873 C C . LYS A 1 106 ? 15.808 3.196 -27.827 1.00 90.56 106 LYS A C 1
ATOM 875 O O . LYS A 1 106 ? 15.952 2.339 -26.963 1.00 90.56 106 LYS A O 1
ATOM 880 N N . LEU A 1 107 ? 15.510 2.906 -29.090 1.00 88.81 107 LEU A N 1
ATOM 881 C CA . LEU A 1 107 ? 15.520 1.547 -29.619 1.00 88.81 107 LEU A CA 1
ATOM 882 C C . LEU A 1 107 ? 16.876 1.275 -30.269 1.00 88.81 107 LEU A C 1
ATOM 884 O O . LEU A 1 107 ? 17.286 1.985 -31.188 1.00 88.81 107 LEU A O 1
ATOM 888 N N . LEU A 1 108 ? 17.570 0.261 -29.767 1.00 87.56 108 LEU A N 1
ATOM 889 C CA . LEU A 1 108 ? 18.861 -0.200 -30.267 1.00 87.56 108 LEU A CA 1
ATOM 890 C C . LEU A 1 108 ? 18.650 -1.508 -31.033 1.00 87.56 108 LEU A C 1
ATOM 892 O O . LEU A 1 108 ? 17.976 -2.396 -30.516 1.00 87.56 108 LEU A O 1
ATOM 896 N N . ASP A 1 109 ? 19.278 -1.667 -32.201 1.00 80.81 109 ASP A N 1
ATOM 897 C CA . ASP A 1 109 ? 19.259 -2.947 -32.930 1.00 80.81 109 ASP A CA 1
ATOM 898 C C . ASP A 1 109 ? 19.947 -4.052 -32.103 1.00 80.81 109 ASP A C 1
ATOM 900 O O . ASP A 1 109 ? 19.532 -5.213 -32.104 1.00 80.81 109 ASP A O 1
ATOM 904 N N . LYS A 1 110 ? 20.995 -3.679 -31.349 1.00 83.31 110 LYS A N 1
ATOM 905 C CA . LYS A 1 110 ? 21.672 -4.509 -30.340 1.00 83.31 110 LYS A CA 1
ATOM 906 C C . LYS A 1 110 ? 22.155 -3.660 -29.169 1.00 83.31 110 LYS A C 1
ATOM 908 O O . LYS A 1 110 ? 22.628 -2.543 -29.349 1.00 83.31 110 LYS A O 1
ATOM 913 N N . CYS A 1 111 ? 22.176 -4.236 -27.970 1.00 83.44 111 CYS A N 1
ATOM 914 C CA . CYS A 1 111 ? 22.518 -3.516 -26.737 1.00 83.44 111 CYS A CA 1
ATOM 915 C C . CYS A 1 111 ? 23.946 -2.968 -26.627 1.00 83.44 111 CYS A C 1
ATOM 917 O O . CYS A 1 111 ? 24.205 -2.117 -25.781 1.00 83.44 111 CYS A O 1
ATOM 919 N N . ASN A 1 112 ? 24.861 -3.415 -27.488 1.00 81.38 112 ASN A N 1
ATOM 920 C CA . ASN A 1 112 ? 26.239 -2.920 -27.535 1.00 81.38 112 ASN A CA 1
ATOM 921 C C . ASN A 1 112 ? 26.447 -1.826 -28.598 1.00 81.38 112 ASN A C 1
ATOM 923 O O . ASN A 1 112 ? 27.567 -1.346 -28.779 1.00 81.38 112 ASN A O 1
ATOM 927 N N . GLU A 1 113 ? 25.403 -1.453 -29.339 1.00 80.88 113 GLU A N 1
ATOM 928 C CA . GLU A 1 113 ? 25.500 -0.465 -30.406 1.00 80.88 113 GLU A CA 1
ATOM 929 C C . GLU A 1 113 ? 25.319 0.965 -29.891 1.00 80.88 113 GLU A C 1
ATOM 931 O O . GLU A 1 113 ? 24.649 1.230 -28.897 1.00 80.88 113 GLU A O 1
ATOM 936 N N . LYS A 1 114 ? 25.948 1.918 -30.587 1.00 78.62 114 LYS A N 1
ATOM 937 C CA . LYS A 1 114 ? 25.801 3.356 -30.303 1.00 78.62 114 LYS A CA 1
ATOM 938 C C . LYS A 1 114 ? 24.701 4.013 -31.132 1.00 78.62 114 LYS A C 1
ATOM 940 O O . LYS A 1 114 ? 24.305 5.139 -30.835 1.00 78.62 114 LYS A O 1
ATOM 945 N N . LYS A 1 115 ? 24.254 3.346 -32.198 1.00 86.38 115 LYS A N 1
ATOM 946 C CA . LYS A 1 115 ? 23.216 3.846 -33.094 1.00 86.38 115 LYS A CA 1
ATOM 947 C C . LYS A 1 115 ? 21.863 3.417 -32.545 1.00 86.38 115 LYS A C 1
ATOM 949 O O . LYS A 1 115 ? 21.657 2.237 -32.302 1.00 86.38 115 LYS A O 1
ATOM 954 N N . TYR A 1 116 ? 20.969 4.378 -32.364 1.00 89.88 116 TYR A N 1
ATOM 955 C CA . TYR A 1 116 ? 19.612 4.134 -31.896 1.00 89.88 116 TYR A CA 1
ATOM 956 C C . TYR A 1 116 ? 18.606 4.873 -32.773 1.00 89.88 116 TYR A C 1
ATOM 958 O O . TYR A 1 116 ? 18.912 5.922 -33.346 1.00 89.88 116 TYR A O 1
ATOM 966 N N . SER A 1 117 ? 17.396 4.334 -32.823 1.00 89.94 117 SER A N 1
ATOM 967 C CA . SER A 1 117 ? 16.209 5.027 -33.308 1.00 89.94 117 SER A CA 1
ATOM 968 C C . SER A 1 117 ? 15.440 5.591 -32.117 1.00 89.94 117 SER A C 1
ATOM 970 O O . SER A 1 117 ? 15.403 4.987 -31.045 1.00 89.94 117 SER A O 1
ATOM 972 N N . VAL A 1 118 ? 14.837 6.765 -32.285 1.00 91.12 118 VAL A N 1
ATOM 973 C CA . VAL A 1 118 ? 13.960 7.338 -31.260 1.00 91.12 118 VAL A CA 1
ATOM 974 C C . VAL A 1 118 ? 12.564 6.774 -31.459 1.00 91.12 118 VAL A C 1
ATOM 976 O O . VAL A 1 118 ? 11.973 6.951 -32.522 1.00 91.12 118 VAL A O 1
ATOM 979 N N . ILE A 1 119 ? 12.043 6.114 -30.434 1.00 90.50 119 ILE A N 1
ATOM 980 C CA . ILE A 1 119 ? 10.696 5.546 -30.422 1.00 90.50 119 ILE A CA 1
ATOM 981 C C . ILE A 1 119 ? 9.811 6.307 -29.444 1.00 90.50 119 ILE A C 1
ATOM 983 O O . ILE A 1 119 ? 10.291 6.901 -28.475 1.00 90.50 119 ILE A O 1
ATOM 987 N N . THR A 1 120 ? 8.509 6.290 -29.707 1.00 92.88 120 THR A N 1
ATOM 988 C CA . THR A 1 120 ? 7.499 6.930 -28.866 1.00 92.88 120 THR A CA 1
ATOM 989 C C . THR A 1 120 ? 6.411 5.939 -28.482 1.00 92.88 120 THR A C 1
ATOM 991 O O . THR A 1 120 ? 6.176 4.934 -29.153 1.00 92.88 120 THR A O 1
ATOM 994 N N . GLY A 1 121 ? 5.748 6.213 -27.366 1.00 93.44 121 GLY A N 1
ATOM 995 C CA . GLY A 1 121 ? 4.701 5.348 -26.846 1.00 93.44 121 GLY A CA 1
ATOM 996 C C . GLY A 1 121 ? 4.047 5.930 -25.604 1.00 93.44 121 GLY A C 1
ATOM 997 O O . GLY A 1 121 ? 4.038 7.145 -25.393 1.00 93.44 121 GLY A O 1
ATOM 998 N N . SER A 1 122 ? 3.533 5.050 -24.758 1.00 95.31 122 SER A N 1
ATOM 999 C CA . SER A 1 122 ? 3.004 5.386 -23.437 1.00 95.31 122 SER A CA 1
ATOM 1000 C C . SER A 1 122 ? 3.785 4.659 -22.357 1.00 95.31 122 SER A C 1
ATOM 1002 O O . SER A 1 122 ? 4.217 3.527 -22.557 1.00 95.31 122 SER A O 1
ATOM 1004 N N . GLN A 1 123 ? 3.915 5.279 -21.196 1.00 96.06 123 GLN A N 1
ATOM 1005 C CA . GLN A 1 123 ? 4.529 4.674 -20.024 1.00 96.06 123 GLN A CA 1
ATOM 1006 C C . GLN A 1 123 ? 3.648 4.865 -18.801 1.00 96.06 123 GLN A C 1
ATOM 1008 O O . GLN A 1 123 ? 2.892 5.833 -18.697 1.00 96.06 123 GLN A O 1
ATOM 1013 N N . SER A 1 124 ? 3.776 3.946 -17.856 1.00 97.25 124 SER A N 1
ATOM 1014 C CA . SER A 1 124 ? 3.021 3.979 -16.619 1.00 97.25 124 SER A CA 1
ATOM 1015 C C . SER A 1 124 ? 3.803 3.410 -15.448 1.00 97.25 124 SER A C 1
ATOM 1017 O O . SER A 1 124 ? 4.572 2.467 -15.618 1.00 97.25 124 SER A O 1
ATOM 1019 N N . ILE A 1 125 ? 3.538 3.926 -14.254 1.00 97.56 125 ILE A N 1
ATOM 1020 C CA . ILE A 1 125 ? 4.031 3.394 -12.988 1.00 97.56 125 ILE A CA 1
ATOM 1021 C C . ILE A 1 125 ? 2.844 3.130 -12.060 1.00 97.56 125 ILE A C 1
ATOM 1023 O O . ILE A 1 125 ? 2.110 4.049 -11.707 1.00 97.56 125 ILE A O 1
ATOM 1027 N N . SER A 1 126 ? 2.685 1.886 -11.614 1.00 96.75 126 SER A N 1
ATOM 1028 C CA . SER A 1 126 ? 1.824 1.538 -10.480 1.00 96.75 126 SER A CA 1
ATOM 1029 C C . SER A 1 126 ? 2.675 1.404 -9.228 1.00 96.75 126 SER A C 1
ATOM 1031 O O . SER A 1 126 ? 3.597 0.589 -9.199 1.00 96.75 126 SER A O 1
ATOM 1033 N N . TYR A 1 127 ? 2.359 2.158 -8.177 1.00 95.31 127 TYR A N 1
ATOM 1034 C CA . TYR A 1 127 ? 3.052 2.052 -6.896 1.00 95.31 127 TYR A CA 1
ATOM 1035 C C . TYR A 1 127 ? 2.141 1.484 -5.807 1.00 95.31 127 TYR A C 1
ATOM 1037 O O . TYR A 1 127 ? 1.059 2.013 -5.550 1.00 95.31 127 TYR A O 1
ATOM 1045 N N . PHE A 1 128 ? 2.610 0.421 -5.152 1.00 92.50 128 PHE A N 1
ATOM 1046 C CA . PHE A 1 128 ? 1.937 -0.296 -4.073 1.00 92.50 128 PHE A CA 1
ATOM 1047 C C . PHE A 1 128 ? 2.761 -0.168 -2.790 1.00 92.50 128 PHE A C 1
ATOM 1049 O O . PHE A 1 128 ? 3.595 -1.021 -2.476 1.00 92.50 128 PHE A O 1
ATOM 1056 N N . GLN A 1 129 ? 2.522 0.903 -2.033 1.00 88.88 129 GLN A N 1
ATOM 1057 C CA . GLN A 1 129 ? 3.327 1.247 -0.857 1.00 88.88 129 GLN A CA 1
ATOM 1058 C C . GLN A 1 129 ? 3.230 0.204 0.270 1.00 88.88 129 GLN A C 1
ATOM 1060 O O . GLN A 1 129 ? 4.195 -0.000 0.993 1.00 88.88 129 GLN A O 1
ATOM 1065 N N . ASP A 1 130 ? 2.107 -0.511 0.410 1.00 85.88 130 ASP A N 1
ATOM 1066 C CA . ASP A 1 130 ? 1.969 -1.577 1.419 1.00 85.88 130 ASP A CA 1
ATOM 1067 C C . ASP A 1 130 ? 2.924 -2.753 1.196 1.00 85.88 130 ASP A C 1
ATOM 1069 O O . ASP A 1 130 ? 3.305 -3.438 2.147 1.00 85.88 130 ASP A O 1
ATOM 1073 N N . ALA A 1 131 ? 3.287 -2.988 -0.063 1.00 89.19 131 ALA A N 1
ATOM 1074 C CA . ALA A 1 131 ? 4.184 -4.054 -0.460 1.00 89.19 131 ALA A CA 1
ATOM 1075 C C . ALA A 1 131 ? 5.573 -3.530 -0.832 1.00 89.19 131 ALA A C 1
ATOM 1077 O O . ALA A 1 131 ? 6.409 -4.341 -1.212 1.00 89.19 131 ALA A O 1
ATOM 1078 N N . ASP A 1 132 ? 5.832 -2.222 -0.759 1.00 92.19 132 ASP A N 1
ATOM 1079 C CA . ASP A 1 132 ? 7.018 -1.563 -1.322 1.00 92.19 132 ASP A CA 1
ATOM 1080 C C . ASP A 1 132 ? 7.355 -2.059 -2.742 1.00 92.19 132 ASP A C 1
ATOM 1082 O O . ASP A 1 132 ? 8.513 -2.335 -3.076 1.00 92.19 132 ASP A O 1
ATOM 1086 N N . ILE A 1 133 ? 6.312 -2.250 -3.555 1.00 96.19 133 ILE A N 1
ATOM 1087 C CA . ILE A 1 133 ? 6.419 -2.727 -4.934 1.00 96.19 133 ILE A CA 1
ATOM 1088 C C . ILE A 1 133 ? 6.054 -1.597 -5.881 1.00 96.19 133 ILE A C 1
ATOM 1090 O O . ILE A 1 133 ? 5.050 -0.908 -5.699 1.00 96.19 133 ILE A O 1
ATOM 1094 N N . MET A 1 134 ? 6.842 -1.465 -6.938 1.00 97.19 134 MET A N 1
ATOM 1095 C CA . MET A 1 134 ? 6.563 -0.577 -8.053 1.00 97.19 134 MET A CA 1
ATOM 1096 C C . MET A 1 134 ? 6.549 -1.378 -9.349 1.00 97.19 134 MET A C 1
ATOM 1098 O O . MET A 1 134 ? 7.419 -2.214 -9.562 1.00 97.19 134 MET A O 1
ATOM 1102 N N . VAL A 1 135 ? 5.573 -1.133 -10.213 1.00 97.69 135 VAL A N 1
ATOM 1103 C CA . VAL A 1 135 ? 5.507 -1.731 -11.548 1.00 97.69 135 VAL A CA 1
ATOM 1104 C C . VAL A 1 135 ? 5.621 -0.612 -12.564 1.00 97.69 135 VAL A C 1
ATOM 1106 O O . VAL A 1 135 ? 4.720 0.213 -12.659 1.00 97.69 135 VAL A O 1
ATOM 1109 N N . TYR A 1 136 ? 6.722 -0.581 -13.303 1.00 97.25 136 TYR A N 1
ATOM 1110 C CA . TYR A 1 136 ? 6.934 0.317 -14.431 1.00 97.25 136 TYR A CA 1
ATOM 1111 C C . TYR A 1 136 ? 6.621 -0.432 -15.719 1.00 97.25 136 TYR A C 1
ATOM 1113 O O . TYR A 1 136 ? 7.067 -1.559 -15.897 1.00 97.25 136 TYR A O 1
ATOM 1121 N N . SER A 1 137 ? 5.862 0.178 -16.616 1.00 96.00 137 SER A N 1
ATOM 1122 C CA . SER A 1 137 ? 5.513 -0.396 -17.909 1.00 96.00 137 SER A CA 1
ATOM 1123 C C . SER A 1 137 ? 5.687 0.648 -18.996 1.00 96.00 137 SER A C 1
ATOM 1125 O O . SER A 1 137 ? 5.352 1.815 -18.799 1.00 96.00 137 SER A O 1
ATOM 1127 N N . VAL A 1 138 ? 6.185 0.215 -20.145 1.00 94.56 138 VAL A N 1
ATOM 1128 C CA . VAL A 1 138 ? 6.304 1.008 -21.361 1.00 94.56 138 VAL A CA 1
ATOM 1129 C C . VAL A 1 138 ? 5.661 0.221 -22.487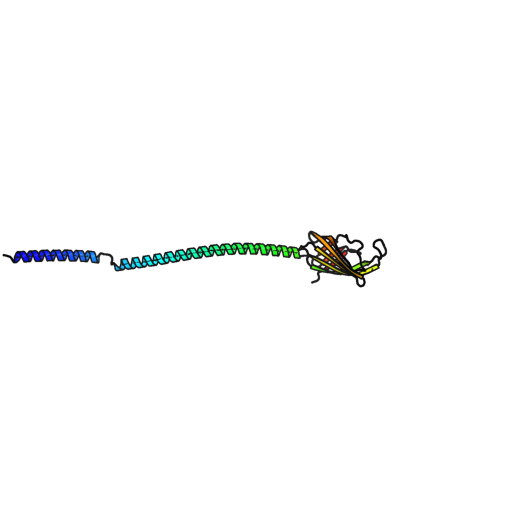 1.00 94.56 138 VAL A C 1
ATOM 1131 O O . VAL A 1 138 ? 6.045 -0.912 -22.762 1.00 94.56 138 VAL A O 1
ATOM 1134 N N . ASN A 1 139 ? 4.691 0.832 -23.151 1.00 94.38 139 ASN A N 1
ATOM 1135 C CA . ASN A 1 139 ? 4.069 0.314 -24.357 1.00 94.38 139 ASN A CA 1
ATOM 1136 C C . ASN A 1 139 ? 4.514 1.176 -25.537 1.00 94.38 139 ASN A C 1
ATOM 1138 O O . ASN A 1 139 ? 4.241 2.378 -25.582 1.00 94.38 139 ASN A O 1
ATOM 1142 N N . VAL A 1 140 ? 5.219 0.550 -26.471 1.00 91.69 140 VAL A N 1
ATOM 1143 C CA . VAL A 1 140 ? 5.714 1.169 -27.692 1.00 91.69 140 VAL A CA 1
ATOM 1144 C C . VAL A 1 140 ? 4.859 0.653 -28.836 1.00 91.69 140 VAL A C 1
ATOM 1146 O O . VAL A 1 140 ? 4.743 -0.557 -29.054 1.00 91.69 140 VAL A O 1
ATOM 1149 N N . LYS A 1 141 ? 4.259 1.585 -29.576 1.00 85.06 141 LYS A N 1
ATOM 1150 C CA . LYS A 1 141 ? 3.427 1.245 -30.726 1.00 85.06 141 LYS A CA 1
ATOM 1151 C C . LYS A 1 141 ? 4.254 0.433 -31.726 1.00 85.06 141 LYS A C 1
ATOM 1153 O O . LYS A 1 141 ? 5.391 0.797 -31.999 1.00 85.06 141 LYS A O 1
ATOM 1158 N N . ASP A 1 142 ? 3.677 -0.652 -32.230 1.00 85.62 142 ASP A N 1
ATOM 1159 C CA . ASP A 1 142 ? 4.275 -1.571 -33.210 1.00 85.62 142 ASP A CA 1
ATOM 1160 C C . ASP A 1 142 ? 5.415 -2.478 -32.694 1.00 85.62 142 ASP A C 1
ATOM 1162 O O . ASP A 1 142 ? 5.766 -3.402 -33.406 1.00 85.62 142 ASP A O 1
ATOM 1166 N N . TYR A 1 143 ? 5.925 -2.299 -31.462 1.00 87.75 143 TYR A N 1
ATOM 1167 C CA . TYR A 1 143 ? 6.983 -3.157 -30.873 1.00 87.75 143 TYR A CA 1
ATOM 1168 C C . TYR A 1 143 ? 6.537 -3.926 -29.615 1.00 87.75 143 TYR A C 1
ATOM 1170 O O . TYR A 1 143 ? 7.184 -4.879 -29.177 1.00 87.75 143 TYR A O 1
ATOM 1178 N N . GLY A 1 144 ? 5.427 -3.515 -28.996 1.00 91.31 144 GLY A N 1
ATOM 1179 C CA . GLY A 1 144 ? 4.834 -4.196 -27.847 1.00 91.31 144 GLY A CA 1
ATOM 1180 C C . GLY A 1 144 ? 5.116 -3.520 -26.506 1.00 91.31 144 GLY A C 1
ATOM 1181 O O . GLY A 1 144 ? 5.375 -2.321 -26.419 1.00 91.31 144 GLY A O 1
ATOM 1182 N N . THR A 1 145 ? 4.973 -4.285 -25.421 1.00 93.31 145 THR A N 1
ATOM 1183 C CA . THR A 1 145 ? 5.073 -3.775 -24.044 1.00 93.31 145 THR A CA 1
ATOM 1184 C C . THR A 1 145 ? 6.252 -4.400 -23.318 1.00 93.31 145 THR A C 1
ATOM 1186 O O . THR A 1 145 ? 6.480 -5.601 -23.421 1.00 93.31 145 THR A O 1
ATOM 1189 N N . MET A 1 146 ? 6.967 -3.593 -22.547 1.00 94.00 146 MET A N 1
ATOM 1190 C CA . MET A 1 146 ? 7.962 -4.033 -21.577 1.00 94.00 146 MET A CA 1
ATOM 1191 C C . MET A 1 146 ? 7.531 -3.584 -20.184 1.00 94.00 146 MET A C 1
ATOM 1193 O O . MET A 1 146 ? 7.066 -2.458 -20.018 1.00 94.00 146 MET A O 1
ATOM 1197 N N . ALA A 1 147 ? 7.680 -4.446 -19.186 1.00 96.00 147 ALA A N 1
ATOM 1198 C CA . ALA A 1 147 ? 7.329 -4.129 -17.814 1.00 96.00 147 ALA A CA 1
ATOM 1199 C C . ALA A 1 147 ? 8.375 -4.650 -16.830 1.00 96.00 147 ALA A C 1
ATOM 1201 O O . ALA A 1 147 ? 8.886 -5.761 -16.949 1.00 96.00 147 ALA A O 1
ATOM 1202 N N . PHE A 1 148 ? 8.657 -3.831 -15.827 1.00 97.19 148 PHE A N 1
ATOM 1203 C CA . PHE A 1 148 ? 9.550 -4.127 -14.725 1.00 97.19 148 PHE A CA 1
ATOM 1204 C C . PHE A 1 148 ? 8.786 -4.037 -13.423 1.00 97.19 148 PHE A C 1
ATOM 1206 O O . PHE A 1 148 ? 8.083 -3.062 -13.153 1.00 97.19 148 PHE A O 1
ATOM 1213 N N . LYS A 1 149 ? 8.985 -5.033 -12.576 1.00 97.88 149 LYS A N 1
ATOM 1214 C CA . LYS A 1 149 ? 8.542 -5.008 -11.194 1.00 97.88 149 LYS A CA 1
ATOM 1215 C C . LYS A 1 149 ? 9.754 -4.784 -10.313 1.00 97.88 149 LYS A C 1
ATOM 1217 O O . LYS A 1 149 ? 10.710 -5.552 -10.365 1.00 97.88 149 LYS A O 1
ATOM 1222 N N . TYR A 1 150 ? 9.684 -3.769 -9.473 1.00 98.19 150 TYR A N 1
ATOM 1223 C CA . TYR A 1 150 ? 10.716 -3.392 -8.525 1.00 98.19 150 TYR A CA 1
ATOM 1224 C C . TYR A 1 150 ? 10.249 -3.675 -7.108 1.00 98.19 150 TYR A C 1
ATOM 1226 O O . TYR A 1 150 ? 9.088 -3.434 -6.765 1.00 98.19 150 TYR A O 1
ATOM 1234 N N . LYS A 1 151 ? 11.175 -4.141 -6.276 1.00 97.75 151 LYS A N 1
ATOM 1235 C CA . LYS A 1 151 ? 11.016 -4.212 -4.825 1.00 97.75 151 LYS A CA 1
ATOM 1236 C C . LYS A 1 151 ? 12.012 -3.243 -4.205 1.00 97.75 151 LYS A C 1
ATOM 1238 O O . LYS A 1 151 ? 13.187 -3.252 -4.566 1.00 97.75 151 LYS A O 1
ATOM 1243 N N . GLY A 1 152 ? 11.538 -2.400 -3.299 1.00 95.62 152 GLY A N 1
ATOM 1244 C CA . GLY A 1 152 ? 12.349 -1.302 -2.794 1.00 95.62 152 GLY A CA 1
ATOM 1245 C C . GLY A 1 152 ? 11.945 -0.822 -1.416 1.00 95.62 152 GLY A C 1
ATOM 1246 O O . GLY A 1 152 ? 11.377 -1.568 -0.621 1.00 95.62 152 GLY A O 1
ATOM 1247 N N . SER A 1 153 ? 12.261 0.438 -1.147 1.00 93.75 153 SER A N 1
ATOM 1248 C CA . SER A 1 153 ? 11.821 1.156 0.044 1.00 93.75 153 SER A CA 1
ATOM 1249 C C . SER A 1 153 ? 11.565 2.623 -0.282 1.00 93.75 153 SER A C 1
ATOM 1251 O O . SER A 1 153 ? 12.184 3.192 -1.184 1.00 93.75 153 SER A O 1
ATOM 1253 N N . LEU A 1 154 ? 10.638 3.227 0.456 1.00 91.62 154 LEU A N 1
ATOM 1254 C CA . LEU A 1 154 ? 10.305 4.642 0.355 1.00 91.62 154 LEU A CA 1
ATOM 1255 C C . LEU A 1 154 ? 10.925 5.409 1.525 1.00 91.62 154 LEU A C 1
ATOM 1257 O O . LEU A 1 154 ? 10.564 5.179 2.680 1.00 91.62 154 LEU A O 1
ATOM 1261 N N . ASN A 1 155 ? 11.807 6.359 1.225 1.00 90.94 155 ASN A N 1
ATOM 1262 C CA . ASN A 1 155 ? 12.364 7.290 2.198 1.00 90.94 155 ASN A CA 1
ATOM 1263 C C . ASN A 1 155 ? 11.872 8.712 1.893 1.00 90.94 155 ASN A C 1
ATOM 1265 O O . ASN A 1 155 ? 12.223 9.309 0.875 1.00 90.94 155 ASN A O 1
ATOM 1269 N N . GLY A 1 156 ? 11.008 9.249 2.757 1.00 89.12 156 GLY A N 1
ATOM 1270 C CA . GLY A 1 156 ? 10.338 10.527 2.512 1.00 89.12 156 GLY A CA 1
ATOM 1271 C C . GLY A 1 156 ? 9.371 10.446 1.326 1.00 89.12 156 GLY A C 1
ATOM 1272 O O . GLY A 1 156 ?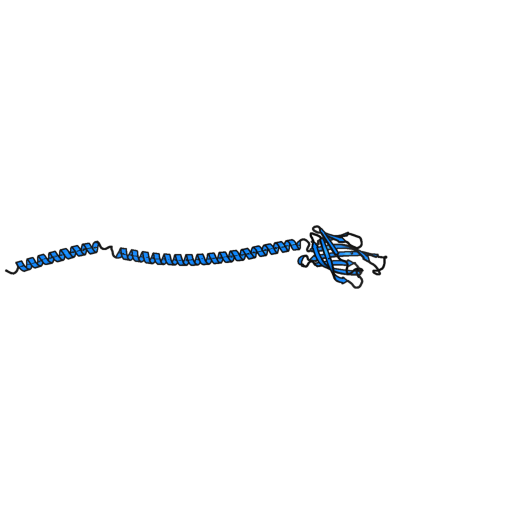 8.321 9.808 1.417 1.00 89.12 156 GLY A O 1
ATOM 1273 N N . ASN A 1 157 ? 9.700 11.130 0.231 1.00 92.69 157 ASN A N 1
ATOM 1274 C CA . ASN A 1 157 ? 8.978 11.090 -1.044 1.00 92.69 157 ASN A CA 1
ATOM 1275 C C . ASN A 1 157 ? 9.763 10.372 -2.154 1.00 92.69 157 ASN A C 1
ATOM 1277 O O . ASN A 1 157 ? 9.336 10.415 -3.301 1.00 92.69 157 ASN A O 1
ATOM 1281 N N . VAL A 1 158 ? 10.886 9.721 -1.842 1.00 95.62 158 VAL A N 1
ATOM 1282 C CA . VAL A 1 158 ? 11.733 9.044 -2.831 1.00 95.62 158 VAL A CA 1
ATOM 1283 C C . VAL A 1 158 ? 11.661 7.536 -2.622 1.00 95.62 158 VAL A C 1
ATOM 1285 O O . VAL A 1 158 ? 11.975 7.034 -1.543 1.00 95.62 158 VAL A O 1
ATOM 1288 N N . PHE A 1 159 ? 11.227 6.812 -3.647 1.00 96.00 159 PHE A N 1
ATOM 1289 C CA . PHE A 1 159 ? 11.296 5.359 -3.720 1.00 96.00 159 PHE A CA 1
ATOM 1290 C C . PHE A 1 159 ? 12.564 4.946 -4.457 1.00 96.00 159 PHE A C 1
ATOM 1292 O O . PHE A 1 159 ? 12.825 5.439 -5.553 1.00 96.00 159 PHE A O 1
ATOM 1299 N N . THR A 1 160 ? 13.302 4.001 -3.887 1.00 97.50 160 THR A N 1
ATOM 1300 C CA . THR A 1 160 ? 14.432 3.348 -4.551 1.00 97.50 160 THR A CA 1
ATOM 1301 C C . THR A 1 160 ? 14.199 1.847 -4.530 1.00 97.50 160 THR A C 1
ATOM 1303 O O . THR A 1 160 ? 13.870 1.294 -3.476 1.00 97.50 160 THR A O 1
ATOM 1306 N N . GLY A 1 161 ? 14.353 1.182 -5.674 1.00 97.00 161 GLY A N 1
ATOM 1307 C CA . GLY A 1 161 ? 14.106 -0.252 -5.780 1.00 97.00 161 GLY A CA 1
ATOM 1308 C C . GLY A 1 161 ? 14.933 -0.949 -6.849 1.00 97.00 161 GLY A C 1
ATOM 1309 O O . GLY A 1 161 ? 15.291 -0.363 -7.871 1.00 97.00 161 GLY A O 1
ATOM 1310 N N . SER A 1 162 ? 15.178 -2.235 -6.618 1.00 97.44 162 SER A N 1
ATOM 1311 C CA . SER A 1 162 ? 15.870 -3.120 -7.554 1.00 97.44 162 SER A CA 1
ATOM 1312 C C . SER A 1 162 ? 14.840 -4.008 -8.274 1.00 97.44 162 SER A C 1
ATOM 1314 O O . SER A 1 162 ? 13.803 -4.354 -7.686 1.00 97.44 162 SER A O 1
ATOM 1316 N N . PRO A 1 163 ? 15.063 -4.356 -9.553 1.00 96.50 163 PRO A N 1
ATOM 1317 C CA . PRO A 1 163 ? 14.115 -5.157 -10.318 1.00 96.50 163 PRO A CA 1
ATOM 1318 C C . PRO A 1 163 ? 14.083 -6.598 -9.795 1.00 96.50 163 PRO A C 1
ATOM 1320 O O . PRO A 1 163 ? 15.119 -7.210 -9.543 1.00 96.50 163 PRO A O 1
ATOM 1323 N N . ILE A 1 164 ? 12.877 -7.137 -9.633 1.00 97.25 164 ILE A N 1
ATOM 1324 C CA . ILE A 1 164 ? 12.615 -8.518 -9.203 1.00 97.25 164 ILE A CA 1
ATOM 1325 C C . ILE A 1 164 ? 11.949 -9.358 -10.291 1.00 97.25 164 ILE A C 1
ATOM 1327 O O . ILE A 1 164 ? 11.995 -10.583 -10.235 1.00 97.25 164 ILE A O 1
ATOM 1331 N N . GLU A 1 165 ? 11.314 -8.714 -11.266 1.00 96.50 165 GLU A N 1
ATOM 1332 C CA . GLU A 1 165 ? 10.636 -9.376 -12.374 1.00 96.50 165 GLU A CA 1
ATOM 1333 C C . GLU A 1 165 ? 10.704 -8.467 -13.598 1.00 96.50 165 GLU A C 1
ATOM 1335 O O . GLU A 1 165 ? 10.549 -7.247 -13.484 1.00 96.50 165 GLU A O 1
ATOM 1340 N N . TYR A 1 166 ? 10.930 -9.070 -14.757 1.00 95.38 166 TYR A N 1
ATOM 1341 C CA . TYR A 1 166 ? 10.964 -8.386 -16.038 1.00 95.38 166 TYR A CA 1
ATOM 1342 C C . TYR A 1 166 ? 10.156 -9.196 -17.047 1.00 95.38 166 TYR A C 1
ATOM 1344 O O . TYR A 1 166 ? 10.346 -10.406 -17.178 1.00 95.38 166 TYR A O 1
ATOM 1352 N N . SER A 1 167 ? 9.239 -8.532 -17.742 1.00 94.06 167 SER A N 1
ATOM 1353 C CA . SER A 1 167 ? 8.430 -9.119 -18.802 1.00 94.06 167 SER A CA 1
ATOM 1354 C C . SER A 1 167 ? 8.435 -8.222 -20.033 1.00 94.06 167 SER A C 1
ATOM 1356 O O . SER A 1 167 ? 8.605 -7.002 -19.949 1.00 94.06 167 SER A O 1
ATOM 1358 N N . ARG A 1 168 ? 8.299 -8.838 -21.206 1.00 93.56 168 ARG A N 1
ATOM 1359 C CA . ARG A 1 168 ? 8.419 -8.146 -22.488 1.00 93.56 168 ARG A CA 1
ATOM 1360 C C . ARG A 1 168 ? 7.629 -8.837 -23.589 1.00 93.56 168 ARG A C 1
ATOM 1362 O O . ARG A 1 168 ? 7.436 -10.050 -23.541 1.00 93.56 168 ARG A O 1
ATOM 1369 N N . GLY A 1 169 ? 7.225 -8.058 -24.587 1.00 88.25 169 GLY A N 1
ATOM 1370 C CA . GLY A 1 169 ? 6.821 -8.566 -25.893 1.00 88.25 169 GLY A CA 1
ATOM 1371 C C . GLY A 1 169 ? 8.006 -9.165 -26.655 1.00 88.25 169 GLY A C 1
ATOM 1372 O O . GLY A 1 169 ? 9.167 -8.938 -26.310 1.00 88.25 169 GLY A O 1
ATOM 1373 N N . GLU A 1 170 ? 7.715 -9.938 -27.699 1.00 83.81 170 GLU A N 1
ATOM 1374 C CA . GLU A 1 170 ? 8.743 -10.643 -28.474 1.00 83.81 170 GLU A CA 1
ATOM 1375 C C . GLU A 1 170 ? 9.726 -9.681 -29.160 1.00 83.81 170 GLU A C 1
ATOM 1377 O O . GLU A 1 170 ? 10.929 -9.946 -29.167 1.00 83.81 170 GLU A O 1
ATOM 1382 N N . GLU A 1 171 ? 9.231 -8.535 -29.639 1.00 85.44 171 GLU A N 1
ATOM 1383 C CA . GLU A 1 171 ? 9.973 -7.576 -30.473 1.00 85.44 171 GLU A CA 1
ATOM 1384 C C . GLU A 1 171 ? 10.676 -6.450 -29.696 1.00 85.44 171 GLU A C 1
ATOM 1386 O O . GLU A 1 171 ? 11.341 -5.603 -30.289 1.00 85.44 171 GLU A O 1
ATOM 1391 N N . ILE A 1 172 ? 10.569 -6.429 -28.365 1.00 87.31 172 ILE A N 1
ATOM 1392 C CA . ILE A 1 172 ? 11.187 -5.401 -27.518 1.00 87.31 172 ILE A CA 1
ATOM 1393 C C . ILE A 1 172 ? 11.954 -6.050 -26.372 1.00 87.31 172 ILE A C 1
ATOM 1395 O O . ILE A 1 172 ? 11.507 -7.037 -25.796 1.00 87.31 172 ILE A O 1
ATOM 1399 N N . THR A 1 173 ? 13.137 -5.533 -26.036 1.00 88.69 173 THR A N 1
ATOM 1400 C CA . THR A 1 173 ? 13.960 -6.006 -24.908 1.00 88.69 173 THR A CA 1
ATOM 1401 C C . THR A 1 173 ? 14.725 -4.844 -24.281 1.00 88.69 173 THR A C 1
ATOM 1403 O O . THR A 1 173 ? 15.131 -3.916 -24.974 1.00 88.69 173 THR A O 1
ATOM 1406 N N . SER A 1 174 ? 14.928 -4.891 -22.964 1.00 88.50 174 SER A N 1
ATOM 1407 C CA . SER A 1 174 ? 15.772 -3.942 -22.244 1.00 88.50 174 SER A CA 1
ATOM 1408 C C . SER A 1 174 ? 17.236 -4.333 -22.333 1.00 88.50 174 SER A C 1
ATOM 1410 O O . SER A 1 174 ? 17.600 -5.475 -22.068 1.00 88.50 174 SER A O 1
ATOM 1412 N N . CYS A 1 175 ? 18.098 -3.357 -22.594 1.00 88.62 175 CYS A N 1
ATOM 1413 C CA . CYS A 1 175 ? 19.541 -3.569 -22.547 1.00 88.62 175 CYS A CA 1
ATOM 1414 C C . CYS A 1 175 ? 20.120 -3.612 -21.134 1.00 88.62 175 CYS A C 1
ATOM 1416 O O . CYS A 1 175 ? 21.271 -4.008 -20.954 1.00 88.62 175 CYS A O 1
ATOM 1418 N N . ASN A 1 176 ? 19.331 -3.237 -20.127 1.00 87.62 176 ASN A N 1
ATOM 1419 C CA . ASN A 1 176 ? 19.702 -3.394 -18.732 1.00 87.62 176 ASN A CA 1
ATOM 1420 C C . ASN A 1 176 ? 18.489 -3.826 -17.904 1.00 87.62 176 ASN A C 1
ATOM 1422 O O . ASN A 1 176 ? 17.748 -3.007 -17.365 1.00 87.62 176 ASN A O 1
ATOM 1426 N N . GLU A 1 177 ? 18.289 -5.138 -17.802 1.00 87.06 177 GLU A N 1
ATOM 1427 C CA . GLU A 1 177 ? 17.195 -5.728 -17.020 1.00 87.06 177 GLU A CA 1
ATOM 1428 C C . GLU A 1 177 ? 17.388 -5.582 -15.503 1.00 87.06 177 GLU A C 1
ATOM 1430 O O . GLU A 1 177 ? 16.445 -5.747 -14.734 1.00 87.06 177 GLU A O 1
ATOM 1435 N N . LYS A 1 178 ? 18.614 -5.263 -15.071 1.00 90.88 178 LYS A N 1
ATOM 1436 C CA . LYS A 1 178 ? 19.007 -5.116 -13.664 1.00 90.88 178 LYS A CA 1
ATOM 1437 C C . LYS A 1 178 ? 19.098 -3.657 -13.217 1.00 90.88 178 LYS A C 1
ATOM 1439 O O . LYS A 1 178 ? 19.590 -3.394 -12.123 1.00 90.88 178 LYS A O 1
ATOM 1444 N N . LEU A 1 179 ? 18.664 -2.718 -14.057 1.00 89.56 179 LEU A N 1
ATOM 1445 C CA . LEU A 1 179 ? 18.723 -1.297 -13.748 1.00 89.56 179 LEU A CA 1
ATOM 1446 C C . LEU A 1 179 ? 17.842 -0.992 -12.535 1.00 89.56 179 LEU A C 1
ATOM 1448 O O . LEU A 1 179 ? 16.648 -1.279 -12.556 1.00 89.56 179 LEU A O 1
ATOM 1452 N 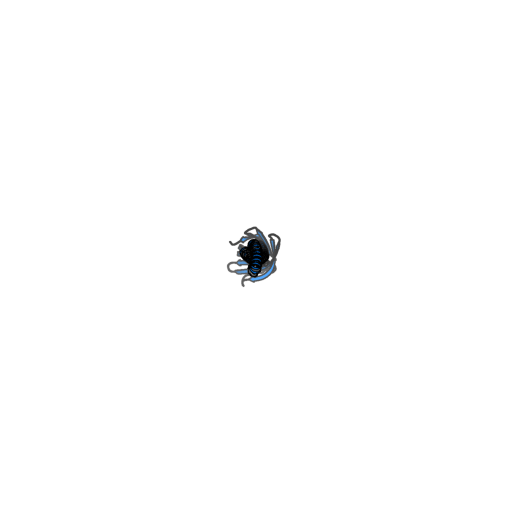N . GLU A 1 180 ? 18.427 -0.413 -11.493 1.00 94.94 180 GLU A N 1
ATOM 1453 C CA . GLU A 1 180 ? 17.676 0.086 -10.343 1.00 94.94 180 GLU A CA 1
ATOM 1454 C C . GLU A 1 180 ? 16.878 1.332 -10.719 1.00 94.94 180 GLU A C 1
ATOM 1456 O O . GLU A 1 180 ? 17.272 2.100 -11.597 1.00 94.94 180 GLU A O 1
ATOM 1461 N N . ILE A 1 181 ? 15.758 1.543 -10.034 1.00 95.56 181 ILE A N 1
ATOM 1462 C CA . ILE A 1 181 ? 14.915 2.714 -10.242 1.00 95.56 181 ILE A CA 1
ATOM 1463 C C . ILE A 1 181 ? 14.935 3.605 -9.005 1.00 95.56 181 ILE A C 1
ATOM 1465 O O . ILE A 1 181 ? 14.856 3.127 -7.871 1.00 95.56 181 ILE A O 1
ATOM 1469 N N . GLN A 1 182 ? 14.990 4.912 -9.243 1.00 97.38 182 GLN A N 1
ATOM 1470 C CA . GLN A 1 182 ? 14.751 5.936 -8.240 1.00 97.38 182 GLN A CA 1
ATOM 1471 C C . GLN A 1 182 ? 13.619 6.839 -8.725 1.00 97.38 182 GLN A C 1
ATOM 1473 O O . GLN A 1 182 ? 13.703 7.429 -9.801 1.00 97.38 182 GLN A O 1
ATOM 1478 N N . VAL A 1 183 ? 12.558 6.937 -7.929 1.00 97.12 183 VAL A N 1
ATOM 1479 C CA . VAL A 1 183 ? 11.345 7.684 -8.261 1.00 97.12 183 VAL A CA 1
ATOM 1480 C C . VAL A 1 183 ? 11.009 8.650 -7.138 1.00 97.12 183 VAL A C 1
ATOM 1482 O O . VAL A 1 183 ? 10.829 8.247 -5.994 1.00 97.12 183 VAL A O 1
ATOM 1485 N N . GLU A 1 184 ? 10.882 9.927 -7.466 1.00 97.06 184 GLU A N 1
ATOM 1486 C CA . GLU A 1 184 ? 10.468 10.978 -6.544 1.00 97.06 184 GLU A CA 1
ATOM 1487 C C . GLU A 1 184 ? 8.993 11.336 -6.756 1.00 97.06 184 GLU A C 1
ATOM 1489 O O . GLU A 1 184 ? 8.584 11.722 -7.850 1.00 97.06 184 GLU A O 1
ATOM 1494 N N . PHE A 1 185 ? 8.191 11.263 -5.699 1.00 95.00 185 PHE A N 1
ATOM 1495 C CA . PHE A 1 185 ? 6.786 11.651 -5.706 1.00 95.00 185 PHE A CA 1
ATOM 1496 C C . PHE A 1 185 ? 6.601 13.133 -5.357 1.00 95.00 185 PHE A C 1
ATOM 1498 O O . PHE A 1 185 ? 7.136 13.631 -4.366 1.00 95.00 185 PHE A O 1
ATOM 1505 N N . ASN A 1 186 ? 5.765 13.823 -6.133 1.00 92.69 186 ASN A N 1
ATOM 1506 C CA . ASN A 1 186 ? 5.447 15.243 -6.003 1.00 92.69 186 ASN A CA 1
ATOM 1507 C C . ASN A 1 186 ? 3.935 15.459 -6.161 1.00 92.69 186 ASN A C 1
ATOM 1509 O O 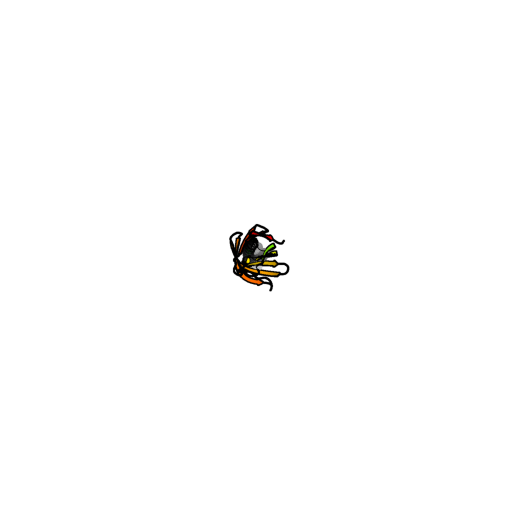. ASN A 1 186 ? 3.447 15.770 -7.250 1.00 92.69 186 ASN A O 1
ATOM 1513 N N . GLY A 1 187 ? 3.192 15.258 -5.066 1.00 86.06 187 GLY A N 1
ATOM 1514 C CA . GLY A 1 187 ? 1.728 15.342 -5.058 1.00 86.06 187 GLY A CA 1
ATOM 1515 C C . GLY A 1 187 ? 1.111 14.341 -6.037 1.00 86.06 187 GLY A C 1
ATOM 1516 O O . GLY A 1 187 ? 1.292 13.132 -5.881 1.00 86.06 187 GLY A O 1
ATOM 1517 N N . ASP A 1 188 ? 0.452 14.859 -7.071 1.00 90.44 188 ASP A N 1
ATOM 1518 C CA . ASP A 1 188 ? -0.217 14.077 -8.121 1.00 90.44 188 ASP A CA 1
ATOM 1519 C C . ASP A 1 188 ? 0.700 13.758 -9.308 1.00 90.44 188 ASP A C 1
ATOM 1521 O O . ASP A 1 188 ? 0.253 13.454 -10.411 1.00 90.44 188 ASP A O 1
ATOM 1525 N N . SER A 1 189 ? 2.012 13.829 -9.106 1.00 94.25 189 SER A N 1
ATOM 1526 C CA . SER A 1 189 ? 3.003 13.465 -10.111 1.00 94.25 189 SER A CA 1
ATOM 1527 C C . SER A 1 189 ? 4.164 12.699 -9.498 1.00 94.25 189 SER A C 1
ATOM 1529 O O . SER A 1 189 ? 4.358 12.696 -8.280 1.00 94.25 189 SER A O 1
ATOM 1531 N N . LEU A 1 190 ? 4.948 12.051 -10.349 1.00 95.94 190 LEU A N 1
ATOM 1532 C CA . LEU A 1 190 ? 6.232 11.475 -9.985 1.00 95.94 190 LEU A CA 1
ATOM 1533 C C . LEU A 1 190 ? 7.288 11.817 -11.030 1.00 95.94 190 LEU A C 1
ATOM 1535 O O . LEU A 1 190 ? 6.955 12.156 -12.167 1.00 95.94 190 LEU A O 1
ATOM 1539 N N . ARG A 1 191 ? 8.556 11.742 -10.633 1.00 96.88 191 ARG A N 1
ATOM 1540 C CA . ARG A 1 191 ? 9.722 12.035 -11.465 1.00 96.88 191 ARG A CA 1
ATOM 1541 C C . ARG A 1 191 ? 10.753 10.926 -11.331 1.00 96.88 191 ARG A C 1
ATOM 1543 O O . ARG A 1 191 ? 10.960 10.427 -10.230 1.00 96.88 191 ARG A O 1
ATOM 1550 N N . PHE A 1 192 ? 11.400 10.555 -12.425 1.00 95.75 192 PHE A N 1
ATOM 1551 C CA . PHE A 1 192 ? 12.468 9.552 -12.432 1.00 95.75 192 PHE A CA 1
ATOM 1552 C C . PHE A 1 192 ? 13.364 9.734 -13.656 1.00 95.75 192 PHE A C 1
ATOM 1554 O O . PHE A 1 192 ? 12.999 10.455 -14.582 1.00 95.75 192 PHE A O 1
ATOM 1561 N N . GLU A 1 193 ? 14.534 9.105 -13.668 1.00 93.81 193 GLU A N 1
ATOM 1562 C CA . GLU A 1 193 ? 15.475 9.216 -14.785 1.00 93.81 193 GLU A CA 1
ATOM 1563 C C . GLU A 1 193 ? 15.151 8.210 -15.902 1.00 93.81 193 GLU A C 1
ATOM 1565 O O . GLU A 1 193 ? 14.952 7.026 -15.635 1.00 93.81 193 GLU A O 1
ATOM 1570 N N . GLY A 1 194 ? 15.096 8.681 -17.151 1.00 87.94 194 GLY A N 1
ATOM 1571 C CA . GLY A 1 194 ? 14.902 7.859 -18.350 1.00 87.94 194 GLY A CA 1
ATOM 1572 C C . GLY A 1 194 ? 15.966 8.119 -19.425 1.00 87.94 194 GLY A C 1
ATOM 1573 O O . GLY A 1 194 ? 16.917 8.868 -19.218 1.00 87.94 194 GLY A O 1
ATOM 1574 N N . ASP A 1 195 ? 15.794 7.533 -20.614 1.00 83.94 195 ASP A N 1
ATOM 1575 C CA . ASP A 1 195 ? 16.821 7.495 -21.677 1.00 83.94 195 ASP A CA 1
ATOM 1576 C C . ASP A 1 195 ? 17.313 8.863 -22.184 1.00 83.94 195 ASP A C 1
ATOM 1578 O O . ASP A 1 195 ? 18.434 8.979 -22.702 1.00 83.94 195 ASP A O 1
ATOM 1582 N N . PHE A 1 196 ? 16.450 9.877 -22.095 1.00 87.06 196 PHE A N 1
ATOM 1583 C CA . PHE A 1 196 ? 16.695 11.255 -22.535 1.00 87.06 196 PHE A CA 1
ATOM 1584 C C . PHE A 1 196 ? 16.661 12.261 -21.376 1.00 87.06 196 PHE A C 1
ATOM 1586 O O . PHE A 1 196 ? 16.498 13.458 -21.605 1.00 87.06 196 PHE A O 1
ATOM 1593 N N . GLY A 1 197 ? 16.810 11.785 -20.139 1.00 89.38 197 GLY A N 1
ATOM 1594 C CA . GLY A 1 197 ? 16.756 12.603 -18.935 1.00 89.38 197 GLY A CA 1
ATOM 1595 C C . GLY A 1 197 ? 15.505 12.353 -18.102 1.00 89.38 197 GLY A C 1
ATOM 1596 O O . GLY A 1 197 ? 14.786 11.363 -18.277 1.00 89.38 197 GLY A O 1
ATOM 1597 N N . THR A 1 198 ? 15.226 13.294 -17.204 1.00 92.44 198 THR A N 1
ATOM 1598 C CA . THR A 1 198 ? 14.146 13.175 -16.226 1.00 92.44 198 THR A CA 1
ATOM 1599 C C . THR A 1 198 ? 12.762 13.131 -16.879 1.00 92.44 198 THR A C 1
ATOM 1601 O O . THR A 1 198 ? 12.336 14.066 -17.557 1.00 92.44 198 THR A O 1
ATOM 1604 N N . GLN A 1 199 ? 12.031 12.057 -16.601 1.00 93.88 199 GLN A N 1
ATOM 1605 C CA . GLN A 1 199 ? 10.638 11.835 -16.968 1.00 93.88 199 GLN A CA 1
ATOM 1606 C C . GLN A 1 199 ? 9.706 12.312 -15.856 1.00 93.88 199 GLN A C 1
ATOM 1608 O O . GLN A 1 199 ? 10.064 12.289 -14.677 1.00 93.88 199 GLN A O 1
ATOM 1613 N N . VAL A 1 200 ? 8.492 12.724 -16.227 1.00 95.75 200 VAL A N 1
ATOM 1614 C CA . VAL A 1 200 ? 7.438 13.113 -15.282 1.00 95.75 200 VAL A CA 1
ATOM 1615 C C . VAL A 1 200 ? 6.140 12.417 -15.663 1.00 95.75 200 VAL A C 1
ATOM 1617 O O . VAL A 1 200 ? 5.645 12.613 -16.771 1.00 95.75 200 VAL A O 1
ATOM 1620 N N . LEU A 1 201 ? 5.567 11.642 -14.742 1.00 96.88 201 LEU A N 1
ATOM 1621 C CA . LEU A 1 201 ? 4.251 11.018 -14.919 1.00 96.88 201 LEU A CA 1
ATOM 1622 C C . LEU A 1 201 ? 3.241 11.661 -13.987 1.00 96.88 201 LEU A C 1
ATOM 1624 O O . LEU A 1 201 ? 3.582 12.076 -12.879 1.00 96.88 201 LEU A O 1
ATOM 1628 N N . ARG A 1 202 ? 1.987 11.718 -14.429 1.00 96.00 202 ARG A N 1
ATOM 1629 C CA . ARG A 1 202 ? 0.879 12.233 -13.624 1.00 96.00 202 ARG A CA 1
ATOM 1630 C C . ARG A 1 202 ? 0.031 11.089 -13.117 1.00 96.00 202 ARG A C 1
ATOM 1632 O O . ARG A 1 202 ? -0.150 10.095 -13.816 1.00 96.00 202 ARG A O 1
ATOM 1639 N N . LYS A 1 203 ? -0.473 11.239 -11.901 1.00 93.75 203 LYS A N 1
ATOM 1640 C CA . LYS A 1 203 ? -1.421 10.315 -11.306 1.00 93.75 203 LYS A CA 1
ATOM 1641 C C . LYS A 1 203 ? -2.684 10.312 -12.161 1.00 93.75 203 LYS A C 1
ATOM 1643 O O . LYS A 1 203 ? -3.174 11.368 -12.550 1.00 93.75 203 LYS A O 1
ATOM 1648 N N . PHE A 1 204 ? -3.148 9.123 -12.502 1.00 87.50 204 PHE A N 1
ATOM 1649 C CA . PHE A 1 204 ? -4.422 8.929 -13.169 1.00 87.50 204 PHE A CA 1
ATOM 1650 C C . PHE A 1 204 ? -5.513 8.983 -12.096 1.00 87.50 204 PHE A C 1
ATOM 1652 O O . PHE A 1 204 ? -5.464 8.195 -11.146 1.00 87.50 204 PHE A O 1
ATOM 1659 N N . GLU A 1 205 ? -6.413 9.958 -12.214 1.00 71.00 205 GLU A N 1
ATOM 1660 C CA . GLU A 1 205 ? -7.577 10.138 -11.332 1.00 71.00 205 GLU A CA 1
ATOM 1661 C C . GLU A 1 205 ? -8.713 9.172 -11.680 1.00 71.00 205 GLU A C 1
ATOM 1663 O O . GLU A 1 205 ? -8.976 8.969 -12.889 1.00 71.00 205 GLU A O 1
#

Sequence (205 aa):
MTSELLSDLSLSTLGLVLIIFVVYSIIFNSNVPYRKVAELKDEIEKFEFKTKNFQDKIFKLTGQNQQLKSEKDELTKKLINTEQRIRRIKQKSRYTGYYTGSYQGKLLDKCNEKKYSVITGSQSISYFQDADIMVYSVNVKDYGTMAFKYKGSLNGNVFTGSPIEYSRGEEITSCNEKLEIQVEFNGDSLRFEGDFGTQVLRKFE

Secondary structure (DSSP, 8-state):
--HHHHHHHHHHHHHHHHHHHHHHHHHHHHS--HHHHHHHHHHHHHHHHHHHHHHHHHHHHHHHHHHHHHHHHHHHHHHHHHHHHHHHHHHHTSS-EEEEEEEEEEEESSTT-S-EEEEEEEEEEEEEGGGTEEEEEEEETTTEEEEEEEEEEEETTEEEEEEEEEEE-TT---S-TT--EEEEEETTEEEEEETTEEEEEEE--

Radius of gyration: 52.49 Å; chains: 1; bounding box: 106×34×147 Å

pLDDT: mean 85.64, std 12.03, range [46.34, 98.19]

Foldseek 3Di:
DPVVVVVVVVVVVVVVVVVVVVVVVVVVVPPDPVVVVVVVVVVVVVVVVVVVVVVVVVVVVVVVVVVVVVVVVVVVVVVVVVVVVVVVVVVQCQQAAKWKDKDWAWDDPDLVDPDTDIFIFMKMWGARSVQQKIKIKTQTPPQGIKIFIWHFHDDPQKTKTWTDDIDIDPRDDDSCNGDIWIWGDDRQKIWTAGRVGIDIIGGDD